Protein AF-A0A1A0HJM7-F1 (afdb_monomer)

Solvent-accessible surface area (backbone atoms only — not comparable to full-atom values): 17402 Å² total; per-residue (Å²): 118,56,33,70,44,81,27,50,24,41,34,25,31,62,88,75,71,42,77,70,45,76,52,70,27,44,36,37,37,29,58,49,90,96,49,83,31,39,38,39,40,37,39,47,96,93,46,41,26,41,35,79,36,43,63,70,54,54,65,63,27,52,67,42,84,86,56,53,71,67,60,50,51,54,49,48,54,61,74,68,46,41,60,86,81,57,92,71,72,67,55,92,95,46,75,55,59,40,63,36,36,38,36,41,28,81,67,52,58,39,92,88,79,54,44,74,56,70,94,72,78,64,96,64,79,53,46,37,36,41,32,39,25,38,72,51,100,74,59,51,64,46,26,50,46,72,29,44,67,53,63,72,87,76,49,52,76,83,56,45,61,78,68,33,63,68,55,50,52,53,52,44,51,51,52,50,51,51,52,51,52,51,51,53,53,52,50,52,53,49,54,52,52,52,54,51,47,55,53,48,51,52,51,48,54,52,50,54,53,50,51,54,51,52,50,50,54,51,51,51,51,52,49,51,53,50,50,51,50,51,51,52,49,41,68,72,70,71,61,76,82,77,74,55,61,64,56,53,51,55,48,53,55,50,48,66,71,62,64,67,74,79,55,72,70,72,76,68,62,65,100,71,86,86,79,88,84,81,90,76,84,85,78,85,78,88,84,82,87,84,84,87,84,135

Mean predicted aligned error: 15.92 Å

pLDDT: mean 77.65, std 17.05, range [34.66, 96.44]

Structure (mmCIF, N/CA/C/O backbone):
data_AF-A0A1A0HJM7-F1
#
_entry.id   AF-A0A1A0HJM7-F1
#
loop_
_atom_site.group_PDB
_atom_site.id
_atom_site.type_symbol
_atom_site.label_atom_id
_atom_site.label_alt_id
_atom_site.label_comp_id
_atom_site.label_asym_id
_atom_site.label_entity_id
_atom_site.label_seq_id
_atom_site.pdbx_PDB_ins_code
_atom_site.Cartn_x
_atom_site.Cartn_y
_atom_site.Cartn_z
_atom_site.occupancy
_atom_site.B_iso_or_equiv
_atom_site.auth_seq_id
_atom_site.auth_comp_id
_atom_site.auth_asym_id
_atom_site.auth_atom_id
_atom_site.pdbx_PDB_model_num
ATOM 1 N N . SER A 1 1 ? 17.855 5.025 3.171 1.00 63.12 1 SER A N 1
ATOM 2 C CA . SER A 1 1 ? 16.961 3.848 3.104 1.00 63.12 1 SER A CA 1
ATOM 3 C C . SER A 1 1 ? 15.923 4.084 2.018 1.00 63.12 1 SER A C 1
ATOM 5 O O . SER A 1 1 ? 15.604 5.236 1.735 1.00 63.12 1 SER A O 1
ATOM 7 N N . GLY A 1 2 ? 15.453 3.026 1.360 1.00 75.75 2 GLY A N 1
ATOM 8 C CA . GLY A 1 2 ? 14.452 3.106 0.294 1.00 75.75 2 GLY A CA 1
ATOM 9 C C . GLY A 1 2 ? 13.362 2.058 0.484 1.00 75.75 2 GLY A C 1
ATOM 10 O O . GLY A 1 2 ? 13.542 1.140 1.273 1.00 75.75 2 GLY A O 1
ATOM 11 N N . LYS A 1 3 ? 12.249 2.205 -0.228 1.00 86.25 3 LYS A N 1
ATOM 12 C CA . LYS A 1 3 ? 11.098 1.296 -0.259 1.00 86.25 3 LYS A CA 1
ATOM 13 C C . LYS A 1 3 ? 11.134 0.500 -1.560 1.00 86.25 3 LYS A C 1
ATOM 15 O O . LYS A 1 3 ? 11.324 1.103 -2.614 1.00 86.25 3 LYS A O 1
ATOM 20 N N . VAL A 1 4 ? 10.932 -0.814 -1.502 1.00 88.44 4 VAL A N 1
ATOM 21 C CA . VAL A 1 4 ? 10.829 -1.660 -2.702 1.00 88.44 4 VAL A CA 1
ATOM 22 C C . VAL A 1 4 ? 9.386 -2.129 -2.847 1.00 88.44 4 VAL A C 1
ATOM 24 O O . VAL A 1 4 ? 8.793 -2.628 -1.893 1.00 88.44 4 VAL A O 1
ATOM 27 N N . VAL A 1 5 ? 8.799 -1.937 -4.026 1.00 88.88 5 VAL A N 1
ATOM 28 C CA . VAL A 1 5 ? 7.426 -2.347 -4.340 1.00 88.88 5 VAL A CA 1
ATOM 29 C C . VAL A 1 5 ? 7.363 -3.084 -5.666 1.00 88.88 5 VAL A C 1
ATOM 31 O O . VAL A 1 5 ? 8.015 -2.701 -6.632 1.00 88.88 5 VAL A O 1
ATOM 34 N N . SER A 1 6 ? 6.524 -4.111 -5.731 1.00 90.88 6 SER A N 1
ATOM 35 C CA . SER A 1 6 ? 6.200 -4.783 -6.987 1.00 90.88 6 SER A CA 1
ATOM 36 C C . SER A 1 6 ? 5.042 -4.062 -7.674 1.00 90.88 6 SER A C 1
ATOM 38 O O . SER A 1 6 ? 4.025 -3.775 -7.041 1.00 90.88 6 SER A O 1
ATOM 40 N N . ILE A 1 7 ? 5.191 -3.765 -8.962 1.00 92.81 7 ILE A N 1
ATOM 41 C CA . ILE A 1 7 ? 4.213 -3.015 -9.756 1.00 92.81 7 ILE A CA 1
ATOM 42 C C . ILE A 1 7 ? 3.804 -3.817 -10.991 1.00 92.81 7 ILE A C 1
ATOM 44 O O . ILE A 1 7 ? 4.601 -4.578 -11.539 1.00 92.81 7 ILE A O 1
ATOM 48 N N . SER A 1 8 ? 2.565 -3.640 -11.453 1.00 92.75 8 SER A N 1
ATOM 49 C CA . SER A 1 8 ? 2.114 -4.241 -12.714 1.00 92.75 8 SER A CA 1
ATOM 50 C C . SER A 1 8 ? 2.819 -3.575 -13.894 1.00 92.75 8 SER A C 1
ATOM 52 O O . SER A 1 8 ? 2.789 -2.346 -13.971 1.00 92.75 8 SER A O 1
ATOM 54 N N . LEU A 1 9 ? 3.373 -4.354 -14.818 1.00 92.81 9 LEU A N 1
ATOM 55 C CA . LEU A 1 9 ? 4.043 -3.874 -16.024 1.00 92.81 9 LEU A CA 1
ATOM 56 C C . LEU A 1 9 ? 3.295 -4.361 -17.266 1.00 92.81 9 LEU A C 1
ATOM 58 O O . LEU A 1 9 ? 3.225 -5.562 -17.509 1.00 92.81 9 LEU A O 1
ATOM 62 N N . ASP A 1 10 ? 2.761 -3.445 -18.067 1.00 91.50 10 ASP A N 1
ATOM 63 C CA . ASP A 1 10 ? 2.222 -3.782 -19.386 1.00 91.50 10 ASP A CA 1
ATOM 64 C C . ASP A 1 10 ? 3.326 -3.644 -20.441 1.00 91.50 10 ASP A C 1
ATOM 66 O O . ASP A 1 10 ? 3.865 -2.556 -20.645 1.00 91.50 10 ASP A O 1
ATOM 70 N N . VAL A 1 11 ? 3.653 -4.743 -21.121 1.00 88.19 11 VAL A N 1
ATOM 71 C CA . VAL A 1 11 ? 4.645 -4.759 -22.204 1.00 88.19 11 VAL A CA 1
ATOM 72 C C . VAL A 1 11 ? 3.928 -4.533 -23.528 1.00 88.19 11 VAL A C 1
ATOM 74 O O . VAL A 1 11 ? 2.972 -5.239 -23.861 1.00 88.19 11 VAL A O 1
ATOM 77 N N . VAL A 1 12 ? 4.365 -3.526 -24.275 1.00 89.31 12 VAL A N 1
ATOM 78 C CA . VAL A 1 12 ? 3.768 -3.072 -25.530 1.00 89.31 12 VAL A CA 1
ATOM 79 C C . VAL A 1 12 ? 4.813 -3.153 -26.635 1.00 89.31 12 VAL A C 1
ATOM 81 O O . VAL A 1 12 ? 5.911 -2.614 -26.505 1.00 89.31 12 VAL A O 1
ATOM 84 N N . SER A 1 13 ? 4.451 -3.795 -27.743 1.00 84.31 13 SER A N 1
ATOM 85 C CA . SER A 1 13 ? 5.299 -3.861 -28.933 1.00 84.31 13 SER A CA 1
ATOM 86 C C . SER A 1 13 ? 5.338 -2.489 -29.604 1.00 84.31 13 SER A C 1
ATOM 88 O O . SER A 1 13 ? 4.291 -1.917 -29.922 1.00 84.31 13 SER A O 1
ATOM 90 N N . ARG A 1 14 ? 6.540 -1.960 -29.844 1.00 84.25 14 ARG A N 1
ATOM 91 C CA . ARG A 1 14 ? 6.746 -0.668 -30.513 1.00 84.25 14 ARG A CA 1
ATOM 92 C C . ARG A 1 14 ? 6.269 -0.699 -31.969 1.00 84.25 14 ARG A C 1
ATOM 94 O O . ARG A 1 14 ? 5.781 0.314 -32.460 1.00 84.25 14 ARG A O 1
ATOM 101 N N . GLU A 1 15 ? 6.351 -1.849 -32.639 1.00 80.19 15 GLU A N 1
ATOM 102 C CA . GLU A 1 15 ? 5.916 -2.003 -34.035 1.00 80.19 15 GLU A CA 1
ATOM 103 C C . GLU A 1 15 ? 4.394 -1.984 -34.189 1.00 80.19 15 GLU A C 1
ATOM 105 O O . GLU A 1 15 ? 3.847 -1.334 -35.080 1.00 80.19 15 GLU A O 1
ATOM 110 N N . THR A 1 16 ? 3.691 -2.712 -33.320 1.00 79.56 16 THR A N 1
ATOM 111 C CA . THR A 1 16 ? 2.239 -2.907 -33.450 1.00 79.56 16 THR A CA 1
ATOM 112 C C . THR A 1 16 ? 1.426 -1.968 -32.565 1.00 79.56 16 THR A C 1
ATOM 114 O O . THR A 1 16 ? 0.217 -1.828 -32.765 1.00 79.56 16 THR A O 1
ATOM 117 N N . GLY A 1 17 ? 2.057 -1.361 -31.555 1.00 79.06 17 GLY A N 1
ATOM 118 C CA . GLY A 1 17 ? 1.392 -0.604 -30.494 1.00 79.06 17 GLY A CA 1
ATOM 119 C C . GLY A 1 17 ? 0.446 -1.455 -29.642 1.00 79.06 17 GLY A C 1
ATOM 120 O O . GLY A 1 17 ? -0.348 -0.911 -28.873 1.00 79.06 17 GLY A O 1
ATOM 121 N N . ARG A 1 18 ? 0.471 -2.786 -29.796 1.00 83.81 18 ARG A N 1
ATOM 122 C CA . ARG A 1 18 ? -0.404 -3.706 -29.067 1.00 83.81 18 ARG A CA 1
ATOM 123 C C . ARG A 1 18 ? 0.278 -4.185 -27.798 1.00 83.81 18 ARG A C 1
ATOM 125 O O . ARG A 1 18 ? 1.488 -4.407 -27.766 1.00 83.81 18 ARG A O 1
ATOM 132 N N . ARG A 1 19 ? -0.534 -4.371 -26.758 1.00 84.06 19 ARG A N 1
ATOM 133 C CA . ARG A 1 19 ? -0.107 -5.033 -25.528 1.00 84.06 19 ARG A CA 1
ATOM 134 C C . ARG A 1 19 ? 0.207 -6.492 -25.841 1.00 84.06 19 ARG A C 1
ATOM 136 O O . ARG A 1 19 ? -0.646 -7.203 -26.366 1.00 84.06 19 ARG A O 1
ATOM 143 N N . VAL A 1 20 ? 1.428 -6.878 -25.511 1.00 84.75 20 VAL A N 1
ATOM 144 C CA . VAL A 1 20 ? 1.991 -8.210 -25.710 1.00 84.75 20 VAL A CA 1
ATOM 145 C C . VAL A 1 20 ? 1.704 -9.062 -24.481 1.00 84.75 20 VAL A C 1
ATOM 147 O O . VAL A 1 20 ? 1.038 -10.086 -24.579 1.00 84.75 20 VAL A O 1
ATOM 150 N N . LYS A 1 21 ? 2.125 -8.590 -23.301 1.00 85.94 21 LYS A N 1
ATOM 151 C CA . LYS A 1 21 ? 1.928 -9.285 -22.025 1.00 85.94 21 LYS A CA 1
ATOM 152 C C . LYS A 1 21 ? 1.724 -8.321 -20.865 1.00 85.94 21 LYS A C 1
ATOM 154 O O . LYS A 1 21 ? 1.886 -7.108 -21.000 1.00 85.94 21 LYS A O 1
ATOM 159 N N . THR A 1 22 ? 1.391 -8.893 -19.714 1.00 87.69 22 THR A N 1
ATOM 160 C CA . THR A 1 22 ? 1.483 -8.211 -18.422 1.00 87.69 22 THR A CA 1
ATOM 161 C C . THR A 1 22 ? 2.395 -9.001 -17.517 1.00 87.69 22 THR A C 1
ATOM 163 O O . THR A 1 22 ? 2.156 -10.181 -17.278 1.00 87.69 22 THR A O 1
ATOM 166 N N . ALA A 1 23 ? 3.417 -8.326 -17.020 1.00 88.44 23 ALA A N 1
ATOM 167 C CA . ALA A 1 23 ? 4.414 -8.856 -16.114 1.00 88.44 23 ALA A CA 1
ATOM 168 C C . ALA A 1 23 ? 4.407 -8.057 -14.803 1.00 88.44 23 ALA A C 1
ATOM 170 O O . ALA A 1 23 ? 3.567 -7.176 -14.577 1.00 88.44 23 ALA A O 1
ATOM 171 N N . LEU A 1 24 ? 5.353 -8.375 -13.928 1.00 90.69 24 LEU A N 1
ATOM 172 C CA . LEU A 1 24 ? 5.635 -7.608 -12.723 1.00 90.69 24 LEU A CA 1
ATOM 173 C C . LEU A 1 24 ? 7.018 -6.973 -12.852 1.00 90.69 24 LEU A C 1
ATOM 175 O O . LEU A 1 24 ? 7.955 -7.622 -13.307 1.00 90.69 24 LEU A O 1
ATOM 179 N N . ALA A 1 25 ? 7.142 -5.726 -12.413 1.00 92.19 25 ALA A N 1
ATOM 180 C CA . ALA A 1 25 ? 8.423 -5.048 -12.252 1.00 92.19 25 ALA A CA 1
ATOM 181 C C . ALA A 1 25 ? 8.671 -4.755 -10.771 1.00 92.19 25 ALA A C 1
ATOM 183 O O . ALA A 1 25 ? 7.726 -4.510 -10.015 1.00 92.19 25 ALA A O 1
ATOM 184 N N . GLN 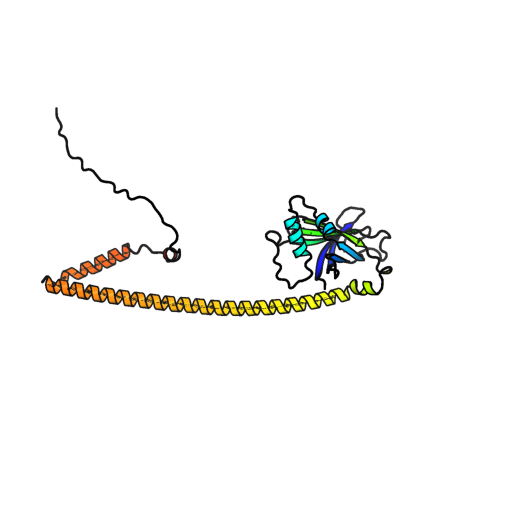A 1 26 ? 9.935 -4.756 -10.354 1.00 92.88 26 GLN A N 1
ATOM 185 C CA . GLN A 1 26 ? 10.324 -4.278 -9.027 1.00 92.88 26 GLN A CA 1
ATOM 186 C C . GLN A 1 26 ? 10.718 -2.811 -9.128 1.00 92.88 26 GLN A C 1
ATOM 188 O O . GLN A 1 26 ? 11.552 -2.457 -9.951 1.00 92.88 26 GLN A O 1
ATOM 193 N N . LEU A 1 27 ? 10.128 -1.959 -8.295 1.00 92.12 27 LEU A N 1
ATOM 194 C CA . LEU A 1 27 ? 10.420 -0.534 -8.214 1.00 92.12 27 LEU A CA 1
ATOM 195 C C . LEU A 1 27 ? 11.000 -0.217 -6.836 1.00 92.12 27 LEU A C 1
ATOM 197 O O . LEU A 1 27 ? 10.326 -0.353 -5.816 1.00 92.12 27 LEU A O 1
ATOM 201 N N . LYS A 1 28 ? 12.238 0.263 -6.812 1.00 90.94 28 LYS A N 1
ATOM 202 C CA . LYS A 1 28 ? 12.904 0.816 -5.639 1.00 90.94 28 LYS A CA 1
ATOM 203 C C . LYS A 1 28 ? 12.789 2.337 -5.644 1.00 90.94 28 LYS A C 1
ATOM 205 O O . LYS A 1 28 ? 13.163 3.010 -6.601 1.00 90.94 28 LYS A O 1
ATOM 210 N N . ILE A 1 29 ? 12.286 2.876 -4.541 1.00 90.69 29 ILE A N 1
ATOM 211 C CA . ILE A 1 29 ? 12.102 4.303 -4.292 1.00 90.69 29 ILE A CA 1
ATOM 212 C C . ILE A 1 29 ? 13.045 4.699 -3.165 1.00 90.69 29 ILE A C 1
ATOM 214 O O . ILE A 1 29 ? 12.913 4.217 -2.042 1.00 90.69 29 ILE A O 1
ATOM 218 N N . SER A 1 30 ? 13.987 5.593 -3.433 1.00 89.12 30 SER A N 1
ATOM 219 C CA . SER A 1 30 ? 14.921 6.090 -2.426 1.00 89.12 30 SER A CA 1
ATOM 220 C C . SER A 1 30 ? 15.047 7.610 -2.491 1.00 89.12 30 SER A C 1
ATOM 222 O O . SER A 1 30 ? 14.764 8.237 -3.512 1.00 89.12 30 SER A O 1
ATOM 224 N N . ARG A 1 31 ? 15.425 8.229 -1.372 1.00 86.19 31 ARG A N 1
ATOM 225 C CA . ARG A 1 31 ? 15.769 9.655 -1.318 1.00 86.19 31 ARG A CA 1
ATOM 226 C C . ARG A 1 31 ? 17.283 9.782 -1.233 1.00 86.19 31 ARG A C 1
ATOM 228 O O . ARG A 1 31 ? 17.893 9.102 -0.411 1.00 86.19 31 ARG A O 1
ATOM 235 N N . LEU A 1 32 ? 17.875 10.631 -2.076 1.00 81.44 32 LEU A N 1
ATOM 236 C CA . LEU A 1 32 ? 19.303 10.933 -1.976 1.00 81.44 32 LEU A CA 1
ATOM 237 C C . LEU A 1 32 ? 19.555 11.852 -0.775 1.00 81.44 32 LEU A C 1
ATOM 239 O O . LEU A 1 32 ? 18.937 12.910 -0.654 1.00 81.44 32 LEU A O 1
ATOM 243 N N . ASP A 1 33 ? 20.487 11.463 0.091 1.00 63.81 33 ASP A N 1
ATOM 244 C CA . ASP A 1 33 ? 20.827 12.227 1.290 1.00 63.81 33 ASP A CA 1
ATOM 245 C C . ASP A 1 33 ? 21.317 13.644 0.934 1.00 63.81 33 ASP A C 1
ATOM 247 O O . ASP A 1 33 ? 22.211 13.835 0.109 1.00 63.81 33 ASP A O 1
ATOM 251 N N . GLY A 1 34 ? 20.714 14.659 1.562 1.00 62.62 34 GLY A N 1
ATOM 252 C CA . GLY A 1 34 ? 21.098 16.071 1.418 1.00 62.62 34 GLY A CA 1
ATOM 253 C C . GLY A 1 34 ? 20.336 16.873 0.354 1.00 62.62 34 GLY A C 1
ATOM 254 O O . GLY A 1 34 ? 20.405 18.102 0.372 1.00 62.62 34 GLY A O 1
ATOM 255 N N . ALA A 1 35 ? 19.550 16.231 -0.515 1.00 61.28 35 ALA A N 1
ATOM 256 C CA . ALA A 1 35 ? 18.680 16.912 -1.473 1.00 61.28 35 ALA A CA 1
ATOM 257 C C . ALA A 1 35 ? 17.262 16.332 -1.427 1.00 61.28 35 ALA A C 1
ATOM 259 O O . ALA A 1 35 ? 17.073 15.136 -1.252 1.00 61.28 35 ALA A O 1
ATOM 260 N N . ALA A 1 36 ? 16.236 17.158 -1.653 1.00 74.94 36 ALA A N 1
ATOM 261 C CA . ALA A 1 36 ? 14.857 16.688 -1.838 1.00 74.94 36 ALA A CA 1
ATOM 262 C C . ALA A 1 36 ? 14.664 15.978 -3.201 1.00 74.94 36 ALA A C 1
ATOM 264 O O . ALA A 1 36 ? 13.677 16.215 -3.895 1.00 74.94 36 ALA A O 1
ATOM 265 N N . MET A 1 37 ? 15.646 15.181 -3.631 1.00 85.56 37 MET A N 1
ATOM 266 C CA . MET A 1 37 ? 15.639 14.435 -4.883 1.00 85.56 37 MET A CA 1
ATOM 267 C C . MET A 1 37 ? 15.231 12.989 -4.625 1.00 85.56 37 MET A C 1
ATOM 269 O O . MET A 1 37 ? 15.777 12.311 -3.752 1.00 85.56 37 MET A O 1
ATOM 273 N N . LEU A 1 38 ? 14.255 12.539 -5.405 1.00 88.00 38 LEU A N 1
ATOM 274 C CA . LEU A 1 38 ? 13.795 11.161 -5.438 1.00 88.00 38 LEU A CA 1
ATOM 275 C C . LEU A 1 38 ? 14.584 10.404 -6.499 1.00 88.00 38 LEU A C 1
ATOM 277 O O . LEU A 1 38 ? 14.749 10.882 -7.622 1.00 88.00 38 LEU A O 1
ATOM 281 N N . HIS A 1 39 ? 15.036 9.217 -6.134 1.00 89.94 39 HIS A N 1
ATOM 282 C CA . HIS A 1 39 ? 15.713 8.281 -7.009 1.00 89.94 39 HIS A CA 1
ATOM 283 C C . HIS A 1 39 ? 14.859 7.028 -7.142 1.00 89.94 39 HIS A C 1
ATOM 285 O O . HIS A 1 39 ? 14.544 6.367 -6.149 1.00 89.94 39 HIS A O 1
ATOM 291 N N . LEU A 1 40 ? 14.438 6.764 -8.373 1.00 91.62 40 LEU A N 1
ATOM 292 C CA . LEU A 1 40 ? 13.606 5.635 -8.751 1.00 91.62 40 LEU A CA 1
ATOM 293 C C . LEU A 1 40 ? 14.449 4.674 -9.576 1.00 91.62 40 LEU A C 1
ATOM 295 O O . LEU A 1 40 ? 15.042 5.089 -10.570 1.00 91.62 40 LEU A O 1
ATOM 299 N N . LEU A 1 41 ? 14.461 3.409 -9.178 1.00 91.81 41 LEU A N 1
ATOM 300 C CA . LEU A 1 41 ? 15.067 2.322 -9.935 1.00 91.81 41 LEU A CA 1
ATOM 301 C C . LEU A 1 41 ? 13.999 1.265 -10.190 1.00 91.81 41 LEU A C 1
ATOM 303 O O . LEU A 1 41 ? 13.385 0.785 -9.242 1.00 91.81 41 LEU A O 1
ATOM 307 N N . ALA A 1 42 ? 13.765 0.911 -11.445 1.00 92.75 42 ALA A N 1
ATOM 308 C CA . ALA A 1 42 ? 12.875 -0.172 -11.830 1.00 92.75 42 ALA A CA 1
ATOM 309 C C . ALA A 1 42 ? 13.680 -1.315 -12.453 1.00 92.75 42 ALA A C 1
ATOM 311 O O . ALA A 1 42 ? 14.640 -1.071 -13.175 1.00 92.75 42 ALA A O 1
ATOM 312 N N . ALA A 1 43 ? 13.274 -2.546 -12.174 1.00 91.62 43 ALA A N 1
ATOM 313 C CA . ALA A 1 43 ? 13.868 -3.759 -12.712 1.00 91.62 43 ALA A CA 1
ATOM 314 C C . ALA A 1 43 ? 12.776 -4.650 -13.311 1.00 91.62 43 ALA A C 1
ATOM 316 O O . ALA A 1 43 ? 11.755 -4.902 -12.655 1.00 91.62 43 ALA A O 1
ATOM 317 N N . CYS A 1 44 ? 12.999 -5.137 -14.528 1.00 89.12 44 CYS A N 1
ATOM 318 C CA . CYS A 1 44 ? 12.177 -6.150 -15.192 1.00 89.12 44 CYS A CA 1
ATOM 319 C C . CYS A 1 44 ? 13.053 -7.101 -16.027 1.00 89.12 44 CYS A C 1
ATOM 321 O O . CYS A 1 44 ? 14.279 -7.022 -15.965 1.00 89.12 44 CYS A O 1
ATOM 323 N N . GLU A 1 45 ? 12.434 -8.030 -16.761 1.00 82.69 45 GLU A N 1
ATOM 324 C CA . GLU A 1 45 ? 13.145 -9.033 -17.573 1.00 82.69 45 GLU A CA 1
ATOM 325 C C . GLU A 1 45 ? 14.053 -8.384 -18.628 1.00 82.69 45 GLU A C 1
ATOM 327 O O . GLU A 1 45 ? 15.148 -8.868 -18.887 1.00 82.69 45 GLU A O 1
ATOM 332 N N . GLU A 1 46 ? 13.615 -7.259 -19.187 1.00 82.12 46 GLU A N 1
ATOM 333 C CA . GLU A 1 46 ? 14.297 -6.525 -20.251 1.00 82.12 46 GLU A CA 1
ATOM 334 C C . GLU A 1 46 ? 15.412 -5.591 -19.752 1.00 82.12 46 GLU A C 1
ATOM 336 O O . GLU A 1 46 ? 16.123 -5.015 -20.570 1.00 82.12 46 GLU A O 1
ATOM 341 N N . GLY A 1 47 ? 15.572 -5.412 -18.434 1.00 85.62 47 GLY A N 1
ATOM 342 C CA . GLY A 1 47 ? 16.686 -4.649 -17.870 1.00 85.62 47 GLY A CA 1
ATOM 343 C C . GLY A 1 47 ? 16.338 -3.749 -16.685 1.00 85.62 47 GLY A C 1
ATOM 344 O O . GLY A 1 47 ? 15.315 -3.900 -16.007 1.00 85.62 47 GLY A O 1
ATOM 345 N N . MET A 1 48 ? 17.243 -2.802 -16.429 1.00 89.44 48 MET A N 1
ATOM 346 C CA . MET A 1 48 ? 17.181 -1.848 -15.320 1.00 89.44 48 MET A CA 1
ATOM 347 C C . MET A 1 48 ? 16.912 -0.438 -15.844 1.00 89.44 48 MET A C 1
ATOM 349 O O . MET A 1 48 ? 17.477 -0.016 -16.852 1.00 89.44 48 MET A O 1
ATOM 353 N N . PHE A 1 49 ? 16.076 0.316 -15.135 1.00 92.19 49 PHE A N 1
ATOM 354 C CA . PHE A 1 49 ? 15.673 1.662 -15.528 1.00 92.19 49 PHE A CA 1
ATOM 355 C C . PHE A 1 49 ? 15.773 2.632 -14.357 1.00 92.19 49 PHE A C 1
ATOM 357 O O . PHE A 1 49 ? 15.372 2.311 -13.240 1.00 92.19 49 PHE A O 1
ATOM 364 N N . GLU A 1 50 ? 16.254 3.845 -14.608 1.00 92.62 50 GLU A N 1
ATOM 365 C CA . GLU A 1 50 ? 16.483 4.863 -13.587 1.00 92.62 50 GLU A CA 1
ATOM 366 C C . GLU A 1 50 ? 15.763 6.179 -13.902 1.00 92.62 50 GLU A C 1
ATOM 368 O O . GLU A 1 50 ? 15.730 6.654 -15.038 1.00 92.62 50 GLU A O 1
ATOM 373 N N . ALA A 1 51 ? 15.233 6.827 -12.864 1.00 91.50 51 ALA A N 1
ATOM 374 C CA . ALA A 1 51 ? 14.863 8.235 -12.920 1.00 91.50 51 ALA A CA 1
ATOM 375 C C . ALA A 1 51 ? 15.280 8.987 -11.653 1.00 91.50 51 ALA A C 1
ATOM 377 O O . ALA A 1 51 ? 15.018 8.565 -10.526 1.00 91.50 51 ALA A O 1
ATOM 378 N N . GLN A 1 52 ? 15.852 10.176 -11.852 1.00 90.38 52 GLN A N 1
ATOM 379 C CA . GLN A 1 52 ? 16.113 11.143 -10.787 1.00 90.38 52 GLN A CA 1
ATOM 380 C C . GLN A 1 52 ? 15.157 12.333 -10.908 1.00 90.38 52 GLN A C 1
ATOM 382 O O . GLN A 1 52 ? 15.209 13.136 -11.857 1.00 90.38 52 GLN A O 1
ATOM 387 N N . LEU A 1 53 ? 14.265 12.443 -9.927 1.00 88.69 53 LEU A N 1
ATOM 388 C CA . LEU A 1 53 ? 13.194 13.425 -9.884 1.00 88.69 53 LEU A CA 1
ATOM 389 C C . LEU A 1 53 ? 13.485 14.482 -8.821 1.00 88.69 53 LEU A C 1
ATOM 391 O O . LEU A 1 53 ? 13.444 14.234 -7.617 1.00 88.69 53 LEU A O 1
ATOM 395 N N . SER A 1 54 ? 13.730 15.704 -9.285 1.00 88.50 54 SER A N 1
ATOM 396 C CA . SER A 1 5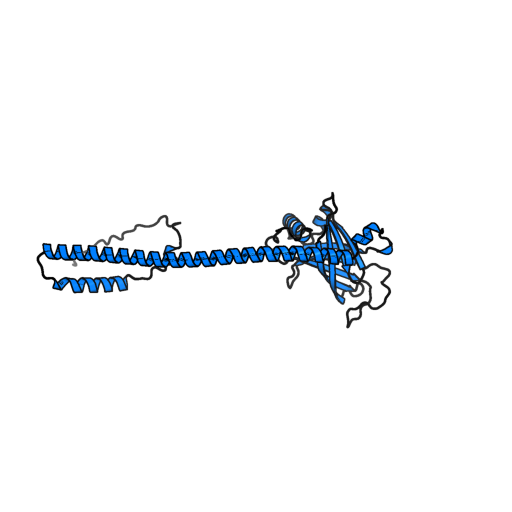4 ? 13.670 16.890 -8.437 1.00 88.50 54 SER A CA 1
ATOM 397 C C . SER A 1 54 ? 12.210 17.222 -8.090 1.00 88.50 54 SER A C 1
ATOM 399 O O . SER A 1 54 ? 11.300 16.845 -8.839 1.00 88.50 54 SER A O 1
ATOM 401 N N . PRO A 1 55 ? 11.954 18.034 -7.048 1.00 85.44 55 PRO A N 1
ATOM 402 C CA . PRO A 1 55 ? 10.597 18.476 -6.716 1.00 85.44 55 PRO A CA 1
ATOM 403 C C . PRO A 1 55 ? 9.903 19.174 -7.895 1.00 85.44 55 PRO A C 1
ATOM 405 O O . PRO A 1 55 ? 8.702 19.041 -8.102 1.00 85.44 55 PRO A O 1
ATOM 408 N N . THR A 1 56 ? 10.667 19.891 -8.724 1.00 86.31 56 THR A N 1
ATOM 409 C CA . THR A 1 56 ? 10.154 20.554 -9.929 1.00 86.31 56 THR A CA 1
ATOM 410 C C . THR A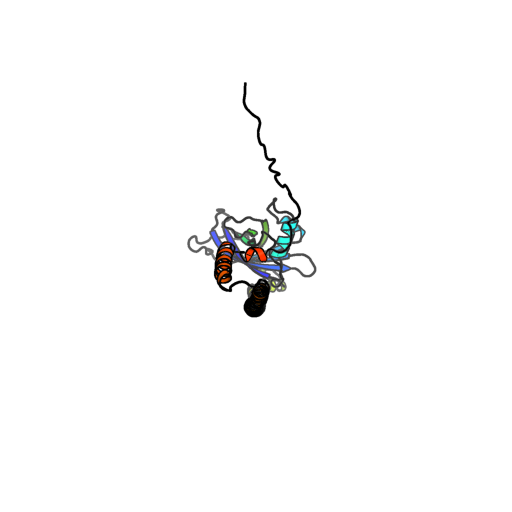 1 56 ? 9.764 19.572 -11.031 1.00 86.31 56 THR A C 1
ATOM 412 O O . THR A 1 56 ? 8.738 19.781 -11.677 1.00 86.31 56 THR A O 1
ATOM 415 N N . LYS A 1 57 ? 10.541 18.501 -11.248 1.00 86.38 57 LYS A N 1
ATOM 416 C CA . LYS A 1 57 ? 10.187 17.435 -12.197 1.00 86.38 57 LYS A CA 1
ATOM 417 C C . LYS A 1 57 ? 8.953 16.673 -11.720 1.00 86.38 57 LYS A C 1
ATOM 419 O O . LYS A 1 57 ? 8.054 16.440 -12.518 1.00 86.38 57 LYS A O 1
ATOM 424 N N . LEU A 1 58 ? 8.865 16.386 -10.422 1.00 85.44 58 LEU A N 1
ATOM 425 C CA . LEU A 1 58 ? 7.717 15.704 -9.829 1.00 85.44 58 LEU A CA 1
ATOM 426 C C . LEU A 1 58 ? 6.421 16.509 -9.997 1.00 85.44 58 LEU A C 1
ATOM 428 O O . LEU A 1 58 ? 5.405 15.957 -10.400 1.00 85.44 58 LEU A O 1
ATOM 432 N N . LYS A 1 59 ? 6.455 17.835 -9.796 1.00 86.00 59 LYS A N 1
ATOM 433 C CA . LYS A 1 59 ? 5.294 18.708 -10.067 1.00 86.00 59 LYS A CA 1
ATOM 434 C C . LYS A 1 59 ? 4.877 18.712 -11.543 1.00 86.00 59 LYS A C 1
ATOM 436 O O . LYS A 1 59 ? 3.695 18.842 -11.839 1.00 86.00 59 LYS A O 1
ATOM 441 N N . ARG A 1 60 ? 5.833 18.571 -12.470 1.00 87.19 60 ARG A N 1
ATOM 442 C CA . ARG A 1 60 ? 5.574 18.516 -13.922 1.00 87.19 60 ARG A CA 1
ATOM 443 C C . ARG A 1 60 ? 5.087 17.152 -14.409 1.00 87.19 60 ARG A C 1
ATOM 445 O O . ARG A 1 60 ? 4.484 17.103 -15.471 1.00 87.19 60 ARG A O 1
ATOM 452 N N . ALA A 1 61 ? 5.328 16.084 -13.651 1.00 87.06 61 ALA A N 1
ATOM 453 C CA . ALA A 1 61 ? 4.888 14.726 -13.979 1.00 87.06 61 ALA A CA 1
ATOM 454 C C . ALA A 1 61 ? 3.364 14.534 -13.866 1.00 87.06 61 ALA A C 1
ATOM 456 O O . ALA A 1 61 ? 2.840 13.492 -14.243 1.00 87.06 61 ALA A O 1
ATOM 457 N N . LYS A 1 62 ? 2.644 15.529 -13.344 1.00 90.69 62 LYS A N 1
ATOM 458 C CA . LYS A 1 62 ? 1.187 15.541 -13.264 1.00 90.69 62 LYS A CA 1
ATOM 459 C C . LYS A 1 62 ? 0.556 15.604 -14.658 1.00 90.69 62 LYS A C 1
ATOM 461 O O . LYS A 1 62 ? 0.753 16.570 -15.394 1.00 90.69 62 LYS A O 1
ATOM 466 N N . THR A 1 63 ? -0.279 14.621 -14.972 1.00 82.81 63 THR A N 1
ATOM 467 C CA . THR A 1 63 ? -0.937 14.491 -16.282 1.00 82.81 63 THR A CA 1
ATOM 468 C C . THR A 1 63 ? -2.341 15.099 -16.272 1.00 82.81 63 THR A C 1
ATOM 470 O O . THR A 1 63 ? -2.769 15.729 -17.242 1.00 82.81 63 THR A O 1
ATOM 473 N N . LYS A 1 64 ? -3.075 14.953 -15.159 1.00 77.19 64 LYS A N 1
ATOM 474 C CA . LYS A 1 64 ? -4.478 15.376 -15.065 1.00 77.19 64 LYS A CA 1
ATOM 475 C C . LYS A 1 64 ? -4.604 16.851 -14.682 1.00 77.19 64 LYS A C 1
ATOM 477 O O . LYS A 1 64 ? -4.129 17.272 -13.629 1.00 77.19 64 LYS A O 1
ATOM 482 N N . LYS A 1 65 ? -5.302 17.630 -15.516 1.00 71.88 65 LYS A N 1
ATOM 483 C CA . LYS A 1 65 ? -5.551 19.066 -15.279 1.00 71.88 65 LYS A CA 1
ATOM 484 C C . LYS A 1 65 ? -6.516 19.339 -14.123 1.00 71.88 65 LYS A C 1
ATOM 486 O O . LYS A 1 65 ? -6.393 20.383 -13.496 1.00 71.88 65 LYS A O 1
ATOM 491 N N . ASP A 1 66 ? -7.430 18.408 -13.851 1.00 74.75 66 ASP A N 1
ATOM 492 C CA . ASP A 1 66 ? -8.487 18.582 -12.842 1.00 74.75 66 ASP A CA 1
ATOM 493 C C . ASP A 1 66 ? -8.015 18.318 -11.410 1.00 74.75 66 ASP A C 1
ATOM 495 O O . ASP A 1 66 ? -8.652 18.765 -10.465 1.00 74.75 66 ASP A O 1
ATOM 499 N N . LEU A 1 67 ? -6.910 17.588 -11.241 1.00 84.19 67 LEU A N 1
ATOM 500 C CA . LEU A 1 67 ? -6.271 17.448 -9.936 1.00 84.19 67 LEU A CA 1
ATOM 501 C C . LEU A 1 67 ? -5.674 18.813 -9.569 1.00 84.19 67 LEU A C 1
ATOM 503 O O . LEU A 1 67 ? -5.095 19.466 -10.437 1.00 84.19 67 LEU A O 1
ATOM 507 N N . SER A 1 68 ? -5.770 19.276 -8.328 1.00 86.31 68 SER A N 1
ATOM 508 C CA . SER A 1 68 ? -5.071 20.496 -7.900 1.00 86.31 68 SER A CA 1
ATOM 509 C C . SER A 1 68 ? -3.562 20.241 -7.751 1.00 86.31 68 SER A C 1
ATOM 511 O O . SER A 1 68 ? -3.081 19.110 -7.847 1.00 86.31 68 SER A O 1
ATOM 513 N N . ASN A 1 69 ? -2.742 21.290 -7.647 1.00 86.00 69 ASN A N 1
ATOM 514 C CA . ASN A 1 69 ? -1.306 21.091 -7.392 1.00 86.00 69 ASN A CA 1
ATOM 515 C C . ASN A 1 69 ? -1.052 20.645 -5.947 1.00 86.00 69 ASN A C 1
ATOM 517 O O . ASN A 1 69 ? -0.134 19.870 -5.714 1.00 86.00 69 ASN A O 1
ATOM 521 N N . GLU A 1 70 ? -1.889 21.089 -5.012 1.00 86.56 70 GLU A N 1
ATOM 522 C CA . GLU A 1 70 ? -1.805 20.730 -3.596 1.00 86.56 70 GLU A CA 1
ATOM 523 C C . GLU A 1 70 ? -2.124 19.245 -3.387 1.00 86.56 70 GLU A C 1
ATOM 525 O O . GLU A 1 70 ? -1.329 18.533 -2.780 1.00 86.56 70 GLU A O 1
ATOM 530 N N . GLU A 1 71 ? -3.206 18.734 -3.984 1.00 87.75 71 GLU A N 1
ATOM 531 C CA . GLU A 1 71 ? -3.543 17.302 -3.928 1.00 87.75 71 GLU A CA 1
ATOM 532 C C . GLU A 1 71 ? -2.459 16.432 -4.575 1.00 87.75 71 GLU A C 1
ATOM 534 O O . GLU A 1 71 ? -2.129 15.371 -4.052 1.00 87.75 71 GLU A O 1
ATOM 539 N N . TRP A 1 72 ? -1.863 16.880 -5.688 1.00 89.38 72 TRP A N 1
ATOM 540 C CA . TRP A 1 72 ? -0.745 16.166 -6.312 1.00 89.38 72 TRP A CA 1
ATOM 541 C C . TRP A 1 72 ? 0.490 16.122 -5.412 1.00 89.38 72 TRP A C 1
ATOM 543 O O . TRP A 1 72 ? 1.144 15.087 -5.317 1.00 89.38 72 TRP A O 1
ATOM 553 N N . GLU A 1 73 ? 0.813 17.226 -4.737 1.00 86.94 73 GLU A N 1
ATOM 554 C CA . GLU A 1 73 ? 1.933 17.271 -3.799 1.00 86.94 73 GLU A CA 1
ATOM 555 C C . GLU A 1 73 ? 1.705 16.312 -2.630 1.00 86.94 73 GLU A C 1
ATOM 557 O O . GLU A 1 73 ? 2.586 15.499 -2.346 1.00 86.94 73 GLU A O 1
ATOM 562 N N . ILE A 1 74 ? 0.512 16.322 -2.031 1.00 87.00 74 ILE A N 1
ATOM 563 C CA . ILE A 1 74 ? 0.134 15.399 -0.953 1.00 87.00 74 ILE A CA 1
ATOM 564 C C . ILE A 1 74 ? 0.204 13.942 -1.437 1.00 87.00 74 ILE A C 1
ATOM 566 O O . ILE A 1 74 ? 0.836 13.108 -0.788 1.00 87.00 74 ILE A O 1
ATOM 570 N N . LEU A 1 75 ? -0.373 13.638 -2.605 1.00 87.19 75 LEU A N 1
ATOM 571 C CA . LEU A 1 75 ? -0.341 12.296 -3.188 1.00 87.19 75 LEU A CA 1
ATOM 572 C C . LEU A 1 75 ? 1.094 11.834 -3.456 1.00 87.19 75 LEU A C 1
ATOM 574 O O . LEU A 1 75 ? 1.444 10.690 -3.181 1.00 87.19 75 LEU A O 1
ATOM 578 N N . SER A 1 76 ? 1.942 12.722 -3.973 1.00 87.06 76 SER A N 1
ATOM 579 C CA . SER A 1 76 ? 3.341 12.410 -4.252 1.00 87.06 76 SER A CA 1
ATOM 580 C C . SER A 1 76 ? 4.148 12.175 -2.972 1.00 87.06 76 SER A C 1
ATOM 582 O O . SER A 1 76 ? 4.986 11.278 -2.933 1.00 87.06 76 SER A O 1
ATOM 584 N N . LEU A 1 77 ? 3.865 12.921 -1.900 1.00 85.75 77 LEU A N 1
ATOM 585 C CA . LEU A 1 77 ? 4.492 12.700 -0.600 1.00 85.75 77 LEU A CA 1
ATOM 586 C C . LEU A 1 77 ? 4.114 11.335 -0.029 1.00 85.75 77 LEU A C 1
ATOM 588 O O . LEU A 1 77 ? 4.999 10.655 0.475 1.00 85.75 77 LEU A O 1
ATOM 592 N N . PHE A 1 78 ? 2.848 10.932 -0.161 1.00 85.75 78 PHE A N 1
ATOM 593 C CA . PHE A 1 78 ? 2.355 9.623 0.266 1.00 85.75 78 PHE A CA 1
ATOM 594 C C . PHE A 1 78 ? 2.948 8.475 -0.573 1.00 85.75 78 PHE A C 1
ATOM 596 O O . PHE A 1 78 ? 3.547 7.545 -0.039 1.00 85.75 78 PHE A O 1
ATOM 603 N N . MET A 1 79 ? 2.839 8.551 -1.903 1.00 85.50 79 MET A N 1
ATOM 604 C CA . MET A 1 79 ? 3.242 7.462 -2.805 1.00 85.50 79 MET A CA 1
ATOM 605 C C . MET A 1 79 ? 4.758 7.233 -2.822 1.00 85.50 79 MET A C 1
ATOM 607 O O . MET A 1 79 ? 5.213 6.089 -2.887 1.00 85.50 79 MET A O 1
ATOM 611 N N . PHE A 1 80 ? 5.539 8.315 -2.752 1.00 87.00 80 PHE A N 1
ATOM 612 C CA . PHE A 1 80 ? 7.002 8.280 -2.748 1.00 87.00 80 PHE A CA 1
ATOM 613 C C . PHE A 1 80 ? 7.594 8.408 -1.338 1.00 87.00 80 PHE A C 1
ATOM 615 O O . PHE A 1 80 ? 8.773 8.763 -1.191 1.00 87.00 80 PHE A O 1
ATOM 622 N N . ASP A 1 81 ? 6.803 8.153 -0.291 1.00 82.00 81 ASP A N 1
ATOM 623 C CA . ASP A 1 81 ? 7.367 7.998 1.042 1.00 82.00 81 ASP A CA 1
ATOM 624 C C . ASP A 1 81 ? 8.212 6.720 1.082 1.00 82.00 81 ASP A C 1
ATOM 626 O O . ASP A 1 81 ? 7.746 5.614 0.790 1.00 82.00 81 ASP A O 1
ATOM 630 N N . ALA A 1 82 ? 9.489 6.892 1.413 1.00 72.38 82 ALA A N 1
ATOM 631 C CA . ALA A 1 82 ? 10.416 5.784 1.584 1.00 72.38 82 ALA A CA 1
ATOM 632 C C . ALA A 1 82 ? 10.207 5.089 2.938 1.00 72.38 82 ALA A C 1
ATOM 634 O O . ALA A 1 82 ? 10.703 3.979 3.132 1.00 72.38 82 ALA A O 1
ATOM 635 N N . ASN A 1 83 ? 9.497 5.730 3.875 1.00 72.94 83 ASN A N 1
ATOM 636 C CA . ASN A 1 83 ? 9.212 5.166 5.182 1.00 72.94 83 ASN A CA 1
ATOM 637 C C . ASN A 1 83 ? 7.896 4.376 5.163 1.00 72.94 83 ASN A C 1
ATOM 639 O O . ASN A 1 83 ? 6.814 4.946 5.224 1.00 72.94 83 ASN A O 1
ATOM 643 N N . LEU A 1 84 ? 8.003 3.049 5.102 1.00 64.25 84 LEU A N 1
ATOM 644 C CA . LEU A 1 84 ? 6.860 2.127 5.141 1.00 64.25 84 LEU A CA 1
ATOM 645 C C . LEU A 1 84 ? 6.130 2.098 6.493 1.00 64.25 84 LEU A C 1
ATOM 647 O O . LEU A 1 84 ? 4.981 1.678 6.545 1.00 64.25 84 LEU A O 1
ATOM 651 N N . VAL A 1 85 ? 6.813 2.511 7.562 1.00 62.25 85 VAL A N 1
ATOM 652 C CA . VAL A 1 85 ? 6.336 2.472 8.954 1.00 62.25 85 VAL A CA 1
ATOM 653 C C . VAL A 1 85 ? 5.721 3.810 9.381 1.00 62.25 85 VAL A C 1
ATOM 655 O O . VAL A 1 85 ? 5.079 3.916 10.425 1.00 62.25 85 VAL A O 1
ATOM 658 N N . ALA A 1 86 ? 5.903 4.870 8.590 1.00 67.19 86 ALA A N 1
ATOM 659 C CA . ALA A 1 86 ? 5.212 6.118 8.868 1.00 67.19 86 ALA A CA 1
ATOM 660 C C . ALA A 1 86 ? 3.697 5.884 8.760 1.00 67.19 86 ALA A C 1
ATOM 662 O O . ALA A 1 86 ? 3.216 5.362 7.758 1.00 67.19 86 ALA A O 1
ATOM 663 N N . GLU A 1 87 ? 2.942 6.295 9.783 1.00 58.03 87 GLU A N 1
ATOM 664 C CA . GLU A 1 87 ? 1.474 6.355 9.753 1.00 58.03 87 GLU A CA 1
ATOM 665 C C . GLU A 1 87 ? 1.017 7.495 8.821 1.00 58.03 87 GLU A C 1
ATOM 667 O O . GLU A 1 87 ? 0.365 8.454 9.231 1.00 58.03 87 GLU A O 1
ATOM 672 N N . THR A 1 88 ? 1.409 7.445 7.551 1.00 66.31 88 THR A N 1
ATOM 673 C CA . THR A 1 88 ? 0.864 8.294 6.499 1.00 66.31 88 THR A CA 1
ATOM 674 C C . THR A 1 88 ? -0.370 7.594 5.953 1.00 66.31 88 THR A C 1
ATOM 676 O O . THR A 1 88 ? -0.288 6.630 5.197 1.00 66.31 88 THR A O 1
ATOM 679 N N . SER A 1 89 ? -1.547 8.050 6.378 1.00 68.38 89 SER A N 1
ATOM 680 C CA . SER A 1 89 ? -2.808 7.615 5.782 1.00 68.38 89 SER A CA 1
ATOM 681 C C . SER A 1 89 ? -2.884 8.086 4.331 1.00 68.38 89 SER A C 1
ATOM 683 O O . SER A 1 89 ? -2.422 9.186 4.004 1.00 68.38 89 SER A O 1
ATOM 685 N N . ALA A 1 90 ? -3.496 7.271 3.469 1.00 75.88 90 ALA A N 1
ATOM 686 C CA . ALA A 1 90 ? -3.834 7.715 2.125 1.00 75.88 90 ALA A CA 1
ATOM 687 C C . ALA A 1 90 ? -4.685 8.999 2.218 1.00 75.88 90 ALA A C 1
ATOM 689 O O . ALA A 1 90 ? -5.539 9.091 3.103 1.00 75.88 90 ALA A O 1
ATOM 690 N N . PRO A 1 91 ? -4.457 10.000 1.354 1.00 81.00 91 PRO A N 1
ATOM 691 C CA . PRO A 1 91 ? -5.285 11.198 1.338 1.00 81.00 91 PRO A CA 1
ATOM 692 C C . PRO A 1 91 ? -6.730 10.840 0.971 1.00 81.00 91 PRO A C 1
ATOM 694 O O . PRO A 1 91 ? -6.951 9.944 0.151 1.00 81.00 91 PRO A O 1
ATOM 697 N N . ASP A 1 92 ? -7.703 11.558 1.535 1.00 78.69 92 ASP A N 1
ATOM 698 C CA . ASP A 1 92 ? -9.126 11.322 1.270 1.00 78.69 92 ASP A CA 1
ATOM 699 C C . ASP A 1 92 ? -9.411 11.307 -0.243 1.00 78.69 92 ASP A C 1
ATOM 701 O O . ASP A 1 92 ? -9.057 12.235 -0.973 1.00 78.69 92 ASP A O 1
ATOM 705 N N . GLY A 1 93 ? -10.045 10.234 -0.726 1.00 79.62 93 GLY A N 1
ATOM 706 C CA . GLY A 1 93 ? -10.349 10.042 -2.150 1.00 79.62 93 GLY A CA 1
ATOM 707 C C . GLY A 1 93 ? -9.220 9.433 -2.997 1.00 79.62 93 GLY A C 1
ATOM 708 O O . GLY A 1 93 ? -9.425 9.213 -4.191 1.00 79.62 93 GLY A O 1
ATOM 709 N N . PHE A 1 94 ? -8.065 9.109 -2.403 1.00 82.81 94 PHE A N 1
ATOM 710 C CA . PHE A 1 94 ? -6.908 8.503 -3.082 1.00 82.81 94 PHE A CA 1
ATOM 711 C C . PHE A 1 94 ? -6.499 7.138 -2.497 1.00 82.81 94 PHE A C 1
ATOM 713 O O . PHE A 1 94 ? -5.368 6.690 -2.679 1.00 82.81 94 PHE A O 1
ATOM 720 N N . GLU A 1 95 ? -7.421 6.444 -1.831 1.00 82.12 95 GLU A N 1
ATOM 721 C CA . GLU A 1 95 ? -7.174 5.147 -1.178 1.00 82.12 95 GLU A CA 1
ATOM 722 C C . GLU A 1 95 ? -6.727 4.045 -2.157 1.00 82.12 95 GLU A C 1
ATOM 724 O O . GLU A 1 95 ? -5.917 3.191 -1.808 1.00 82.12 95 GLU A O 1
ATOM 729 N N . ASN A 1 96 ? -7.199 4.097 -3.407 1.00 86.06 96 ASN A N 1
ATOM 730 C CA . ASN A 1 96 ? -6.940 3.076 -4.430 1.00 86.06 96 ASN A CA 1
ATOM 731 C C . ASN A 1 96 ? -5.799 3.444 -5.394 1.00 86.06 96 ASN A C 1
ATOM 733 O O . ASN A 1 96 ? -5.744 2.916 -6.508 1.00 86.06 96 ASN A O 1
ATOM 737 N N . VAL A 1 97 ? -4.922 4.388 -5.045 1.00 88.12 97 VAL A N 1
ATOM 738 C CA . VAL A 1 97 ? -3.834 4.797 -5.946 1.00 88.12 97 VAL A CA 1
ATOM 739 C C . VAL A 1 97 ? -2.686 3.790 -5.911 1.00 88.12 97 VAL A C 1
ATOM 741 O O . VAL A 1 97 ? -2.200 3.405 -4.853 1.00 88.12 97 VAL A O 1
ATOM 744 N N . ILE A 1 98 ? -2.228 3.384 -7.095 1.00 90.62 98 ILE A N 1
ATOM 745 C CA . ILE A 1 98 ? -1.160 2.406 -7.295 1.00 90.62 98 ILE A CA 1
ATOM 746 C C . ILE A 1 98 ? -0.130 2.899 -8.315 1.00 90.62 98 ILE A C 1
ATOM 748 O O . ILE A 1 98 ? -0.402 3.767 -9.152 1.00 90.62 98 ILE A O 1
ATOM 752 N N . PHE A 1 99 ? 1.055 2.294 -8.264 1.00 92.75 99 PHE A N 1
ATOM 753 C CA . PHE A 1 99 ? 2.048 2.393 -9.327 1.00 92.75 99 PHE A CA 1
ATOM 754 C C . PHE A 1 99 ? 1.786 1.342 -10.409 1.00 92.75 99 PHE A C 1
ATOM 756 O O . PHE A 1 99 ? 1.464 0.193 -10.107 1.00 92.75 99 PHE A O 1
ATOM 763 N N . ALA A 1 100 ? 1.971 1.721 -11.669 1.00 93.00 100 ALA A N 1
ATOM 764 C CA . ALA A 1 100 ? 1.954 0.799 -12.800 1.00 93.00 100 ALA A CA 1
ATOM 765 C C . ALA A 1 100 ? 3.005 1.209 -13.831 1.00 93.00 100 ALA A C 1
ATOM 767 O O . ALA A 1 100 ? 3.248 2.394 -14.008 1.00 93.00 100 ALA A O 1
ATOM 768 N N . GLY A 1 101 ? 3.615 0.249 -14.514 1.00 93.00 101 GLY A N 1
ATOM 769 C CA . GLY A 1 101 ? 4.570 0.488 -15.589 1.00 93.00 101 GLY A CA 1
ATOM 770 C C . GLY A 1 101 ? 3.983 0.181 -16.965 1.00 93.00 101 GLY A C 1
ATOM 771 O O . GLY A 1 101 ? 3.126 -0.695 -17.106 1.00 93.00 101 GLY A O 1
ATOM 772 N N . ARG A 1 102 ? 4.499 0.859 -17.988 1.00 93.94 102 ARG A N 1
ATOM 773 C CA . ARG A 1 102 ? 4.402 0.467 -19.397 1.00 93.94 102 ARG A CA 1
ATOM 774 C C . ARG A 1 102 ? 5.808 0.368 -19.962 1.00 93.94 102 ARG A C 1
ATOM 776 O O . ARG A 1 102 ? 6.540 1.353 -19.923 1.00 93.94 102 ARG A O 1
ATOM 783 N N . LEU A 1 103 ? 6.152 -0.794 -20.503 1.00 91.12 103 LEU A N 1
ATOM 784 C CA . LEU A 1 103 ? 7.390 -0.994 -21.244 1.00 91.12 103 LEU A CA 1
ATOM 785 C C . LEU A 1 103 ? 7.070 -0.998 -22.734 1.00 91.12 103 LEU A C 1
ATOM 787 O O . LEU A 1 103 ? 6.304 -1.841 -23.193 1.00 91.12 103 LEU A O 1
ATOM 791 N N . THR A 1 104 ? 7.644 -0.066 -23.485 1.00 88.81 104 THR A N 1
ATOM 792 C CA . THR A 1 104 ? 7.542 -0.058 -24.947 1.00 88.81 104 THR A CA 1
ATOM 793 C C . THR A 1 104 ? 8.829 -0.615 -25.526 1.00 88.81 104 THR A C 1
ATOM 795 O O . THR A 1 104 ? 9.878 0.028 -25.440 1.00 88.81 104 THR A O 1
ATOM 798 N N . SER A 1 105 ? 8.736 -1.806 -26.109 1.00 85.44 105 SER A N 1
ATOM 799 C CA . SER A 1 105 ? 9.885 -2.609 -26.517 1.00 85.44 105 SER A CA 1
ATOM 800 C C . SER A 1 105 ? 9.817 -2.993 -27.997 1.00 85.44 105 SER A C 1
ATOM 802 O O . SER A 1 105 ? 8.723 -3.138 -28.548 1.00 85.44 105 SER A O 1
ATOM 804 N N . LEU A 1 106 ? 10.977 -3.117 -28.649 1.00 82.38 106 LEU A N 1
ATOM 805 C CA . LEU A 1 106 ? 11.103 -3.657 -30.011 1.00 82.38 106 LEU A CA 1
ATOM 806 C C . LEU A 1 106 ? 11.355 -5.165 -30.029 1.00 82.38 106 LEU A C 1
ATOM 808 O O . LEU A 1 106 ? 11.384 -5.744 -31.109 1.00 82.38 106 LEU A O 1
ATOM 812 N N . GLU A 1 107 ? 11.500 -5.785 -28.860 1.00 80.50 107 GLU A N 1
ATOM 813 C CA . GLU A 1 107 ? 11.750 -7.217 -28.775 1.00 80.50 107 GLU A CA 1
ATOM 814 C C . GLU A 1 107 ? 10.578 -8.052 -29.308 1.00 80.50 107 GLU A C 1
ATOM 816 O O . GLU A 1 107 ? 9.401 -7.671 -29.212 1.00 80.50 107 GLU A O 1
ATOM 821 N N . GLU A 1 108 ? 10.917 -9.225 -29.836 1.00 75.69 108 GLU A N 1
ATOM 822 C CA . GLU A 1 108 ? 9.949 -10.235 -30.232 1.00 75.69 108 GLU A CA 1
ATOM 823 C C . GLU A 1 108 ? 9.559 -11.090 -29.025 1.00 75.69 108 GLU A C 1
ATOM 825 O O . GLU A 1 108 ? 10.391 -11.485 -28.210 1.00 75.69 108 GLU A O 1
ATOM 830 N N . TYR A 1 109 ? 8.269 -11.393 -28.912 1.00 75.94 109 TYR A N 1
ATOM 831 C CA . TYR A 1 109 ? 7.737 -12.224 -27.839 1.00 75.94 109 TYR A CA 1
ATOM 832 C C . TYR A 1 109 ? 6.886 -13.337 -28.431 1.00 75.94 109 TYR A C 1
ATOM 834 O O . TYR A 1 109 ? 6.169 -13.134 -29.416 1.00 75.94 109 TYR A O 1
ATOM 842 N N . ASP A 1 110 ? 6.935 -14.499 -27.795 1.00 76.00 110 ASP A N 1
ATOM 843 C CA . ASP A 1 110 ? 6.108 -15.637 -28.152 1.00 76.00 110 ASP A CA 1
ATOM 844 C C . ASP A 1 110 ? 4.639 -15.300 -27.850 1.00 76.00 110 ASP A C 1
ATOM 846 O O . ASP A 1 110 ? 4.306 -14.948 -26.716 1.00 76.00 110 ASP A O 1
ATOM 850 N N . PRO A 1 111 ? 3.742 -15.359 -28.850 1.00 71.94 111 PRO A N 1
ATOM 851 C CA . PRO A 1 111 ? 2.339 -15.011 -28.665 1.00 71.94 111 PRO A CA 1
ATOM 852 C C . PRO A 1 111 ? 1.590 -15.956 -27.713 1.00 71.94 111 PRO A C 1
ATOM 854 O O . PRO A 1 111 ? 0.565 -15.544 -27.165 1.00 71.94 111 PRO A O 1
ATOM 857 N N . ASP A 1 112 ? 2.070 -17.188 -27.514 1.00 74.25 112 ASP A N 1
ATOM 858 C CA . ASP A 1 112 ? 1.413 -18.187 -26.667 1.00 74.25 112 ASP A CA 1
ATOM 859 C C . ASP A 1 112 ? 1.912 -18.132 -25.213 1.00 74.25 112 ASP A C 1
ATOM 861 O O . ASP A 1 112 ? 1.118 -18.296 -24.282 1.00 74.25 112 ASP A O 1
ATOM 865 N N . THR A 1 113 ? 3.208 -17.879 -24.998 1.00 74.31 113 THR A N 1
ATOM 866 C CA . THR A 1 113 ? 3.827 -17.856 -23.654 1.00 74.31 113 THR A CA 1
ATOM 867 C C . THR A 1 113 ? 4.077 -16.444 -23.117 1.00 74.31 113 THR A C 1
ATOM 869 O O . THR A 1 113 ? 4.108 -16.240 -21.903 1.00 74.31 113 THR A O 1
ATOM 872 N N . GLY A 1 114 ? 4.219 -15.448 -23.995 1.00 67.00 114 GLY A N 1
ATOM 873 C CA . GLY A 1 114 ? 4.669 -14.098 -23.650 1.00 67.00 114 GLY A CA 1
ATOM 874 C C . GLY A 1 114 ? 6.157 -14.024 -23.289 1.00 67.00 114 GLY A C 1
ATOM 875 O O . GLY A 1 114 ? 6.621 -12.989 -22.799 1.00 67.00 114 GLY A O 1
ATOM 876 N N . GLU A 1 115 ? 6.913 -15.102 -23.484 1.00 75.62 115 GLU A N 1
ATOM 877 C CA . GLU A 1 115 ? 8.354 -15.118 -23.250 1.00 75.62 115 GLU A CA 1
ATOM 878 C C . GLU A 1 115 ? 9.090 -14.408 -24.386 1.00 75.62 115 GLU A C 1
ATOM 880 O O . GLU A 1 115 ? 8.604 -14.329 -25.515 1.00 75.62 115 GLU A O 1
ATOM 885 N N . LEU A 1 116 ? 10.249 -13.843 -24.063 1.00 74.62 116 LEU A N 1
ATOM 886 C CA . LEU A 1 116 ? 11.115 -13.191 -25.035 1.00 74.62 116 LEU A CA 1
ATOM 887 C C . LEU A 1 116 ? 11.628 -14.231 -26.045 1.00 74.62 116 LEU A C 1
ATOM 889 O O . LEU A 1 116 ? 12.143 -15.277 -25.644 1.00 74.62 116 LEU A O 1
ATOM 893 N N . ILE A 1 117 ? 11.497 -13.956 -27.342 1.00 74.56 117 ILE A N 1
ATOM 894 C CA . ILE A 1 117 ? 12.074 -14.793 -28.397 1.00 74.56 117 ILE A CA 1
ATOM 895 C C . ILE A 1 117 ? 13.462 -14.249 -28.734 1.00 74.56 117 ILE A C 1
ATOM 897 O O . ILE A 1 117 ? 13.588 -13.157 -29.276 1.00 74.56 117 ILE A O 1
ATOM 901 N N . GLY A 1 118 ? 14.493 -15.056 -28.479 1.00 66.00 118 GLY A N 1
ATOM 902 C CA . GLY A 1 118 ? 15.888 -14.710 -28.759 1.00 66.00 118 GLY A CA 1
ATOM 903 C C . GLY A 1 118 ? 16.681 -14.374 -27.496 1.00 66.00 118 GLY A C 1
ATOM 904 O O . GLY A 1 118 ? 16.127 -13.948 -26.488 1.00 66.00 118 GLY A O 1
ATOM 905 N N . GLU A 1 119 ? 17.991 -14.627 -27.539 1.00 59.62 119 GLU A N 1
ATOM 906 C CA . GLU A 1 119 ? 18.913 -14.324 -26.429 1.00 59.62 119 GLU A CA 1
ATOM 907 C C . GLU A 1 119 ? 19.536 -12.922 -26.550 1.00 59.62 119 GLU A C 1
ATOM 909 O O . GLU A 1 119 ? 20.107 -12.418 -25.585 1.00 59.62 119 GLU A O 1
ATOM 914 N N . GLU A 1 120 ? 19.428 -12.285 -27.720 1.00 62.00 120 GLU A N 1
ATOM 915 C CA . GLU A 1 120 ? 19.988 -10.961 -27.996 1.00 62.00 120 GLU A CA 1
ATOM 916 C C . GLU A 1 120 ? 18.885 -9.903 -27.958 1.00 62.00 120 GLU A C 1
ATOM 918 O O . GLU A 1 120 ? 17.932 -9.967 -28.732 1.00 62.00 120 GLU A O 1
ATOM 923 N N . LEU A 1 121 ? 19.040 -8.928 -27.058 1.00 69.06 121 LEU A N 1
ATOM 924 C CA . LEU A 1 121 ? 18.194 -7.739 -27.011 1.00 69.06 121 LEU A CA 1
ATOM 925 C C . LEU A 1 121 ? 18.496 -6.832 -28.211 1.00 69.06 121 LEU A C 1
ATOM 927 O O . LEU A 1 121 ? 19.636 -6.736 -28.673 1.00 69.06 121 LEU A O 1
ATOM 931 N N . SER A 1 122 ? 17.477 -6.129 -28.690 1.00 71.00 122 SER A N 1
ATOM 932 C CA . SER A 1 122 ? 17.602 -5.133 -29.746 1.00 71.00 122 SER A CA 1
ATOM 933 C C . SER A 1 122 ? 18.586 -4.015 -29.370 1.00 71.00 122 SER A C 1
ATOM 935 O O . SER A 1 122 ? 18.671 -3.574 -28.225 1.00 71.00 122 SER A O 1
ATOM 937 N N . GLU A 1 123 ? 19.312 -3.490 -30.365 1.00 70.06 123 GLU A N 1
ATOM 938 C CA . GLU A 1 123 ? 20.276 -2.389 -30.171 1.00 70.06 123 GLU A CA 1
ATOM 939 C C . GLU A 1 123 ? 19.618 -1.094 -29.656 1.00 70.06 123 GLU A C 1
ATOM 941 O O . GLU A 1 123 ? 20.278 -0.189 -29.142 1.00 70.06 123 GLU A O 1
ATOM 946 N N . THR A 1 124 ? 18.303 -0.970 -29.828 1.00 75.62 124 THR A N 1
ATOM 947 C CA . THR A 1 124 ? 17.524 0.181 -29.381 1.00 75.62 124 THR A CA 1
ATOM 948 C C . THR A 1 124 ? 16.927 -0.070 -28.001 1.00 75.62 124 THR A C 1
ATOM 950 O O . THR A 1 124 ? 16.046 -0.921 -27.884 1.00 75.62 124 THR A O 1
ATOM 953 N N . PRO A 1 125 ? 17.277 0.727 -26.976 1.00 80.50 125 PRO A N 1
ATOM 954 C CA . PRO A 1 125 ? 16.797 0.474 -25.631 1.00 80.50 125 PRO A CA 1
ATOM 955 C C . PRO A 1 125 ? 15.265 0.617 -25.537 1.00 80.50 125 PRO A C 1
ATOM 957 O O . PRO A 1 125 ? 14.662 1.492 -26.190 1.00 80.50 125 PRO A O 1
ATOM 960 N N . PRO A 1 126 ? 14.617 -0.222 -24.714 1.00 86.25 126 PRO A N 1
ATOM 961 C CA . PRO A 1 126 ? 13.196 -0.107 -24.436 1.00 86.25 126 PRO A CA 1
ATOM 962 C C . PRO A 1 126 ? 12.893 1.159 -23.620 1.00 86.25 126 PRO A C 1
ATOM 964 O O . PRO A 1 126 ? 13.734 1.694 -22.895 1.00 86.25 126 PRO A O 1
ATOM 967 N N . GLU A 1 127 ? 11.663 1.655 -23.739 1.00 89.12 127 GLU A N 1
ATOM 968 C CA . GLU A 1 127 ? 11.197 2.842 -23.016 1.00 89.12 127 GLU A CA 1
ATOM 969 C C . GLU A 1 127 ? 10.291 2.427 -21.859 1.00 89.12 127 GLU A C 1
ATOM 971 O O . GLU A 1 127 ? 9.244 1.812 -22.079 1.00 89.12 127 GLU A O 1
ATOM 976 N N . PHE A 1 128 ? 10.671 2.788 -20.633 1.00 92.88 128 PHE A N 1
ATOM 977 C CA . PHE A 1 128 ? 9.884 2.509 -19.437 1.00 92.88 128 PHE A CA 1
ATOM 978 C C . PHE A 1 128 ? 9.157 3.768 -18.968 1.00 92.88 128 PHE A C 1
ATOM 980 O O . PHE A 1 128 ? 9.773 4.786 -18.645 1.00 92.88 128 PHE A O 1
ATOM 987 N N . GLU A 1 129 ? 7.836 3.687 -18.861 1.00 93.38 129 GLU A N 1
ATOM 988 C CA . GLU A 1 129 ? 7.001 4.752 -18.317 1.00 93.38 129 GLU A CA 1
ATOM 989 C C . GLU A 1 129 ? 6.288 4.272 -17.053 1.00 93.38 129 GLU A C 1
ATOM 991 O O . GLU A 1 129 ? 5.560 3.280 -17.063 1.00 93.38 129 GLU A O 1
ATOM 996 N N . LEU A 1 130 ? 6.511 4.976 -15.947 1.00 94.25 130 LEU A N 1
ATOM 997 C CA . LEU A 1 130 ? 5.868 4.740 -14.664 1.00 94.25 130 LEU A CA 1
ATOM 998 C C . LEU A 1 130 ? 4.667 5.678 -14.510 1.00 94.25 130 LEU A C 1
ATOM 1000 O O . LEU A 1 130 ? 4.793 6.898 -14.608 1.00 94.25 130 LEU A O 1
ATOM 1004 N N . PHE A 1 131 ? 3.515 5.106 -14.191 1.00 93.38 131 PHE A N 1
ATOM 1005 C CA . PHE A 1 131 ? 2.261 5.802 -13.947 1.00 93.38 131 PHE A CA 1
ATOM 1006 C C . PHE A 1 131 ? 1.870 5.736 -12.480 1.00 93.38 131 PHE A C 1
ATOM 1008 O O . PHE A 1 131 ? 2.042 4.717 -11.807 1.00 93.38 131 PHE A O 1
ATOM 1015 N N . VAL A 1 132 ? 1.248 6.817 -12.027 1.00 91.75 132 VAL A N 1
ATOM 1016 C CA . VAL A 1 132 ? 0.473 6.873 -10.788 1.00 91.75 132 VAL A CA 1
ATOM 1017 C C . VAL A 1 132 ? -0.993 6.909 -11.193 1.00 91.75 132 VAL A C 1
ATOM 1019 O O . VAL A 1 132 ? -1.439 7.893 -11.790 1.00 91.75 132 VAL A O 1
ATOM 1022 N N . ARG A 1 133 ? -1.739 5.837 -10.917 1.00 90.81 133 ARG A N 1
ATOM 1023 C CA . ARG A 1 133 ? -3.130 5.681 -11.373 1.00 90.81 133 ARG A CA 1
ATOM 1024 C C . ARG A 1 133 ? -4.015 5.023 -10.321 1.00 90.81 133 ARG A C 1
ATOM 1026 O O . ARG A 1 133 ? -3.500 4.393 -9.404 1.00 90.81 133 ARG A O 1
ATOM 1033 N N . THR A 1 134 ? -5.333 5.136 -10.454 1.00 89.12 134 THR A N 1
ATOM 1034 C CA . THR A 1 134 ? -6.249 4.327 -9.633 1.00 89.12 134 THR A CA 1
ATOM 1035 C C . THR A 1 134 ? -6.213 2.854 -10.044 1.00 89.12 134 THR A C 1
ATOM 1037 O O . THR A 1 134 ? -6.067 2.525 -11.222 1.00 89.12 134 THR A O 1
ATOM 1040 N N . GLY A 1 135 ? -6.369 1.961 -9.067 1.00 83.88 135 GLY A N 1
ATOM 1041 C CA . GLY A 1 135 ? -6.519 0.515 -9.258 1.00 83.88 135 GLY A CA 1
ATOM 1042 C C . GLY A 1 135 ? -7.932 0.074 -9.660 1.00 83.88 135 GLY A C 1
ATOM 1043 O O . GLY A 1 135 ? -8.235 -1.116 -9.617 1.00 83.88 135 GLY A O 1
ATOM 1044 N N . ASP A 1 136 ? -8.810 1.010 -10.023 1.00 84.25 136 ASP A N 1
ATOM 1045 C CA . ASP A 1 136 ? -10.187 0.708 -10.408 1.00 84.25 136 ASP A CA 1
ATOM 1046 C C . ASP A 1 136 ? -10.264 0.093 -11.816 1.00 84.25 136 ASP A C 1
ATOM 1048 O O . ASP A 1 136 ? -9.342 0.187 -12.626 1.00 84.25 136 ASP A O 1
ATOM 1052 N N . ARG A 1 137 ? -11.422 -0.491 -12.158 1.00 80.38 137 ARG A N 1
ATOM 1053 C CA . ARG A 1 137 ? -11.673 -1.093 -13.485 1.00 80.38 137 ARG A CA 1
ATOM 1054 C C . ARG A 1 137 ? -11.435 -0.119 -14.648 1.00 80.38 137 ARG A C 1
ATOM 1056 O O . ARG A 1 137 ? -11.108 -0.553 -15.750 1.00 80.38 137 ARG A O 1
ATOM 1063 N N . LEU A 1 138 ? -11.642 1.174 -14.409 1.00 83.12 138 LEU A N 1
ATOM 1064 C CA . LEU A 1 138 ? -11.282 2.252 -15.322 1.00 83.12 138 LEU A CA 1
ATOM 1065 C C . LEU A 1 138 ? -10.186 3.081 -14.648 1.00 83.12 138 LEU A C 1
ATOM 1067 O O . LEU A 1 138 ? -10.514 3.964 -13.852 1.00 83.12 138 LEU A O 1
ATOM 1071 N N . PRO A 1 139 ? -8.906 2.779 -14.921 1.00 83.81 139 PRO A N 1
ATOM 1072 C CA . PRO A 1 139 ? -7.813 3.450 -14.247 1.00 83.81 139 PRO A CA 1
ATOM 1073 C C . PRO A 1 139 ? -7.768 4.918 -14.663 1.00 83.81 139 PRO A C 1
ATOM 1075 O O . PRO A 1 139 ? -7.763 5.250 -15.850 1.00 83.81 139 PRO A O 1
ATOM 1078 N N . VAL A 1 140 ? -7.722 5.802 -13.673 1.00 86.88 140 VAL A N 1
ATOM 1079 C CA . VAL A 1 140 ? -7.514 7.235 -13.878 1.00 86.88 140 VAL A CA 1
ATOM 1080 C C . VAL A 1 140 ? -6.052 7.542 -13.605 1.00 86.88 140 VAL A C 1
ATOM 1082 O O . VAL A 1 140 ? -5.573 7.331 -12.495 1.00 86.88 140 VAL A O 1
ATOM 1085 N N . GLU A 1 141 ? -5.348 8.051 -14.610 1.00 89.31 141 GLU A N 1
ATOM 1086 C CA . GLU A 1 141 ? -3.941 8.436 -14.500 1.00 89.31 141 GLU A CA 1
ATOM 1087 C C . GLU A 1 141 ? -3.806 9.843 -13.902 1.00 89.31 141 GLU A C 1
ATOM 1089 O O . GLU A 1 141 ? -4.383 10.815 -14.399 1.00 89.31 141 GLU A O 1
ATOM 1094 N N . TYR A 1 142 ? -3.028 9.959 -12.828 1.00 89.06 142 TYR A N 1
ATOM 1095 C CA . TYR A 1 142 ? -2.727 11.226 -12.160 1.00 89.06 142 TYR A CA 1
ATOM 1096 C C . TYR A 1 142 ? -1.375 11.793 -12.586 1.00 89.06 142 TYR A C 1
ATOM 1098 O O . TYR A 1 142 ? -1.241 13.012 -12.729 1.00 89.06 142 TYR A O 1
AT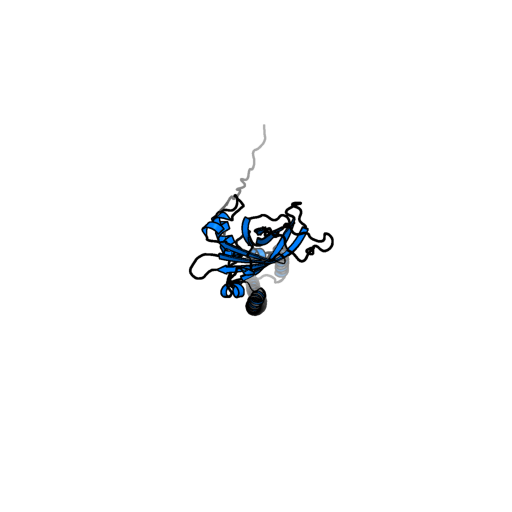OM 1106 N N . GLY A 1 143 ? -0.399 10.921 -12.839 1.00 90.12 143 GLY A N 1
ATOM 1107 C CA . GLY A 1 143 ? 0.924 11.318 -13.296 1.00 90.12 143 GLY A CA 1
ATOM 1108 C C . GLY A 1 143 ? 1.645 10.219 -14.061 1.00 90.12 143 GLY A C 1
ATOM 1109 O O . GLY A 1 143 ? 1.347 9.037 -13.885 1.00 90.12 143 GLY A O 1
ATOM 1110 N N . ALA A 1 144 ? 2.594 10.637 -14.891 1.00 92.12 144 ALA A N 1
ATOM 1111 C CA . ALA A 1 144 ? 3.447 9.773 -15.693 1.00 92.12 144 ALA A CA 1
ATOM 1112 C C . ALA A 1 144 ? 4.896 10.273 -15.651 1.00 92.12 144 ALA A C 1
ATOM 1114 O O . ALA A 1 144 ? 5.159 11.480 -15.642 1.00 92.12 144 ALA A O 1
ATOM 1115 N N . MET A 1 145 ? 5.846 9.347 -15.605 1.00 93.44 145 MET A N 1
ATOM 1116 C CA . MET A 1 145 ? 7.273 9.648 -15.594 1.00 93.44 145 MET A CA 1
ATOM 1117 C C . MET A 1 145 ? 8.057 8.607 -16.378 1.00 93.44 145 MET A C 1
ATOM 1119 O O . MET A 1 145 ? 7.817 7.412 -16.254 1.00 93.44 145 MET A O 1
ATOM 1123 N N . PHE A 1 146 ? 9.022 9.075 -17.159 1.00 92.75 146 PHE A N 1
ATOM 1124 C CA . PHE A 1 146 ? 9.889 8.215 -17.953 1.00 92.75 146 PHE A CA 1
ATOM 1125 C C . PHE A 1 146 ? 11.131 7.836 -17.154 1.00 92.75 146 PHE A C 1
ATOM 1127 O O . PHE A 1 146 ? 11.772 8.706 -16.554 1.00 92.75 146 PHE A O 1
ATOM 1134 N N . LEU A 1 147 ? 11.455 6.547 -17.161 1.00 92.62 147 LEU A N 1
ATOM 1135 C CA . LEU A 1 147 ? 12.688 6.002 -16.615 1.00 92.62 147 LEU A CA 1
ATOM 1136 C C . LEU A 1 147 ? 13.609 5.644 -17.786 1.00 92.62 147 LEU A C 1
ATOM 1138 O O . LEU A 1 147 ? 13.171 5.103 -18.801 1.00 92.62 147 LEU A O 1
ATOM 1142 N N . GLN A 1 148 ? 14.881 6.000 -17.657 1.00 90.25 148 GLN A N 1
ATOM 1143 C CA . GLN A 1 148 ? 15.896 5.770 -18.678 1.00 90.25 148 GLN A CA 1
ATOM 1144 C C . GLN A 1 148 ? 16.519 4.395 -18.481 1.00 90.25 148 GLN A C 1
ATOM 1146 O O . GLN A 1 148 ? 16.824 4.031 -17.350 1.00 90.25 148 GLN A O 1
ATOM 1151 N N . HIS A 1 149 ? 16.714 3.654 -19.570 1.00 88.81 149 HIS A N 1
ATOM 1152 C CA . HIS A 1 149 ? 17.448 2.393 -19.535 1.00 88.81 149 HIS A CA 1
ATOM 1153 C C . HIS A 1 149 ? 18.875 2.626 -19.025 1.00 88.81 149 HIS A C 1
ATOM 1155 O O . HIS A 1 149 ? 19.549 3.560 -19.468 1.00 88.81 149 HIS A O 1
ATOM 1161 N N . VAL A 1 150 ? 19.316 1.781 -18.099 1.00 85.50 150 VAL A N 1
ATOM 1162 C CA . VAL A 1 150 ? 20.662 1.810 -17.533 1.00 85.50 150 VAL A CA 1
ATOM 1163 C C . VAL A 1 150 ? 21.454 0.657 -18.120 1.00 85.50 150 VAL A C 1
ATOM 1165 O O . VAL A 1 150 ? 21.117 -0.506 -17.906 1.00 85.50 150 VAL A O 1
ATOM 1168 N N . ASP A 1 151 ? 22.533 0.983 -18.826 1.00 81.19 151 ASP A N 1
ATOM 1169 C CA . ASP A 1 151 ? 23.500 -0.021 -19.246 1.00 81.19 151 ASP A CA 1
ATOM 1170 C C . ASP A 1 151 ? 24.375 -0.423 -18.052 1.00 81.19 151 ASP A C 1
ATOM 1172 O O . ASP A 1 151 ? 25.230 0.338 -17.593 1.00 81.19 151 ASP A O 1
ATOM 1176 N N . MET A 1 152 ? 24.140 -1.625 -17.526 1.00 75.50 152 MET A N 1
ATOM 1177 C CA . MET A 1 152 ? 24.839 -2.148 -16.352 1.00 75.50 152 MET A CA 1
ATOM 1178 C C . MET A 1 152 ? 26.352 -2.287 -16.576 1.00 75.50 152 MET A C 1
ATOM 1180 O O . MET A 1 152 ? 27.116 -2.227 -15.600 1.00 75.50 152 MET A O 1
ATOM 1184 N N . ASP A 1 153 ? 26.804 -2.421 -17.826 1.00 74.81 153 ASP A N 1
ATOM 1185 C CA . ASP A 1 153 ? 28.222 -2.541 -18.166 1.00 74.81 153 ASP A CA 1
ATOM 1186 C C . ASP A 1 153 ? 28.978 -1.218 -17.979 1.00 74.81 153 ASP A C 1
ATOM 1188 O O . ASP A 1 153 ? 30.152 -1.234 -17.599 1.00 74.81 153 ASP A O 1
ATOM 1192 N N . GLU A 1 154 ? 28.287 -0.083 -18.105 1.00 75.62 154 GLU A N 1
ATOM 1193 C CA . GLU A 1 154 ? 28.852 1.262 -17.937 1.00 75.62 154 GLU A CA 1
ATOM 1194 C C . GLU A 1 154 ? 28.785 1.786 -16.487 1.00 75.62 154 GLU A C 1
ATOM 1196 O O . GLU A 1 154 ? 29.444 2.772 -16.140 1.00 75.62 154 GLU A O 1
ATOM 1201 N N . VAL A 1 155 ? 28.022 1.128 -15.605 1.00 78.50 155 VAL A N 1
ATOM 1202 C CA . VAL A 1 155 ? 27.849 1.559 -14.207 1.00 78.50 155 VAL A CA 1
ATOM 1203 C C . VAL A 1 155 ? 29.090 1.251 -13.363 1.00 78.50 155 VAL A C 1
ATOM 1205 O O . VAL A 1 155 ? 29.605 0.130 -13.340 1.00 78.50 155 VAL A O 1
ATOM 1208 N N . ALA A 1 156 ? 29.541 2.240 -12.583 1.00 76.62 156 ALA A N 1
ATOM 1209 C CA . ALA A 1 156 ? 30.640 2.078 -11.635 1.00 76.62 156 ALA A CA 1
ATOM 1210 C C . ALA A 1 156 ? 30.337 0.988 -10.587 1.00 76.62 156 ALA A C 1
ATOM 1212 O O . ALA A 1 156 ? 29.217 0.877 -10.088 1.00 76.62 156 ALA A O 1
ATOM 1213 N N . HIS A 1 157 ? 31.352 0.220 -10.175 1.00 69.25 157 HIS A N 1
ATOM 1214 C CA . HIS A 1 157 ? 31.180 -0.891 -9.225 1.00 69.25 157 HIS A CA 1
ATOM 1215 C C . HIS A 1 157 ? 30.456 -0.512 -7.922 1.00 69.25 157 HIS A C 1
ATOM 1217 O O . HIS A 1 157 ? 29.691 -1.315 -7.401 1.00 69.25 157 HIS A O 1
ATOM 1223 N N . THR A 1 158 ? 30.652 0.707 -7.418 1.00 67.50 158 THR A N 1
ATOM 1224 C CA . THR A 1 158 ? 30.001 1.203 -6.194 1.00 67.50 158 THR A CA 1
ATOM 1225 C C . THR A 1 158 ? 28.505 1.474 -6.351 1.00 67.50 158 THR A C 1
ATOM 1227 O O . THR A 1 158 ? 27.774 1.454 -5.365 1.00 67.50 158 THR A O 1
ATOM 1230 N N . ASP A 1 159 ? 28.036 1.743 -7.570 1.00 74.25 159 ASP A N 1
ATOM 1231 C CA . ASP A 1 159 ? 26.614 1.962 -7.850 1.00 74.25 159 ASP A CA 1
ATOM 1232 C C . ASP A 1 159 ? 25.916 0.674 -8.305 1.00 74.25 159 ASP A C 1
ATOM 1234 O O . ASP A 1 159 ? 24.715 0.525 -8.078 1.00 74.25 159 ASP A O 1
ATOM 1238 N N . ARG A 1 160 ? 26.675 -0.314 -8.805 1.00 73.75 160 ARG A N 1
ATOM 1239 C CA . ARG A 1 160 ? 26.158 -1.663 -9.091 1.00 73.75 160 ARG A CA 1
ATOM 1240 C C . ARG A 1 160 ? 25.571 -2.344 -7.857 1.00 73.75 160 ARG A C 1
ATOM 1242 O O . ARG A 1 160 ? 24.516 -2.952 -7.966 1.00 73.75 160 ARG A O 1
ATOM 1249 N N . GLU A 1 161 ? 26.186 -2.192 -6.683 1.00 71.81 161 GLU A N 1
ATOM 1250 C CA . GLU A 1 161 ? 25.635 -2.747 -5.432 1.00 71.81 161 GLU A CA 1
ATOM 1251 C C . GLU A 1 161 ? 24.245 -2.175 -5.104 1.00 71.81 161 GLU A C 1
ATOM 1253 O O . GLU A 1 161 ? 23.382 -2.878 -4.586 1.00 71.81 161 GLU A O 1
ATOM 1258 N N . LYS A 1 162 ? 23.977 -0.908 -5.451 1.00 75.19 162 LYS A N 1
ATOM 1259 C CA . LYS A 1 162 ? 22.654 -0.295 -5.236 1.00 75.19 162 LYS A CA 1
ATOM 1260 C C . LYS A 1 162 ? 21.611 -0.788 -6.234 1.00 75.19 162 LYS A C 1
ATOM 1262 O O . LYS A 1 162 ? 20.421 -0.703 -5.929 1.00 75.19 162 LYS A O 1
ATOM 1267 N N . MET A 1 163 ? 22.050 -1.262 -7.398 1.00 78.06 163 MET A N 1
ATOM 1268 C CA . MET A 1 163 ? 21.226 -1.794 -8.487 1.00 78.06 163 MET A CA 1
ATOM 1269 C C . MET A 1 163 ? 21.084 -3.323 -8.433 1.00 78.06 163 MET A C 1
ATOM 1271 O O . MET A 1 163 ? 20.364 -3.897 -9.243 1.00 78.06 163 MET A O 1
ATOM 1275 N N . ASP A 1 164 ? 21.729 -3.985 -7.472 1.00 83.62 164 ASP A N 1
ATOM 1276 C CA . ASP A 1 164 ? 21.639 -5.430 -7.294 1.00 83.62 164 ASP A CA 1
ATOM 1277 C C . ASP A 1 164 ? 20.272 -5.852 -6.727 1.00 83.62 164 ASP A C 1
ATOM 1279 O O . ASP A 1 164 ? 19.878 -5.486 -5.614 1.00 83.62 164 ASP A O 1
ATOM 1283 N N . LEU A 1 165 ? 19.566 -6.685 -7.492 1.00 84.31 165 LEU A N 1
ATOM 1284 C CA . LEU A 1 165 ? 18.259 -7.228 -7.133 1.00 84.31 165 LEU A CA 1
ATOM 1285 C C . LEU A 1 165 ? 18.304 -8.088 -5.866 1.00 84.31 165 LEU A C 1
ATOM 1287 O O . LEU A 1 165 ? 17.341 -8.082 -5.099 1.00 84.31 165 LEU A O 1
ATOM 1291 N N . LEU A 1 166 ? 19.402 -8.806 -5.602 1.00 86.25 166 LEU A N 1
ATOM 1292 C CA . LEU A 1 166 ? 19.520 -9.607 -4.378 1.00 86.25 166 LEU A CA 1
ATOM 1293 C C . LEU A 1 166 ? 19.554 -8.706 -3.145 1.00 86.25 166 LEU A C 1
ATOM 1295 O O . LEU A 1 166 ? 18.890 -8.985 -2.145 1.00 86.25 166 LEU A O 1
ATOM 1299 N N . THR A 1 167 ? 20.257 -7.580 -3.250 1.00 85.75 167 THR A N 1
ATOM 1300 C CA . THR A 1 167 ? 20.260 -6.540 -2.223 1.00 85.75 167 THR A CA 1
ATOM 1301 C C . THR A 1 167 ? 18.856 -5.962 -2.017 1.00 85.75 167 THR A C 1
ATOM 1303 O O . THR A 1 167 ? 18.436 -5.766 -0.877 1.00 85.75 167 THR A O 1
ATOM 1306 N N . TRP A 1 168 ? 18.073 -5.774 -3.085 1.00 88.12 168 TRP A N 1
ATOM 1307 C CA . TRP A 1 168 ? 16.683 -5.306 -2.968 1.00 88.12 168 TRP A CA 1
ATOM 1308 C C . TRP A 1 168 ? 15.777 -6.330 -2.280 1.00 88.12 168 TRP A C 1
ATOM 1310 O O . TRP A 1 168 ? 14.949 -5.954 -1.453 1.00 88.12 168 TRP A O 1
ATOM 1320 N N . ILE A 1 169 ? 15.948 -7.621 -2.573 1.00 87.81 169 ILE A N 1
ATOM 1321 C CA . ILE A 1 169 ? 15.203 -8.703 -1.911 1.00 87.81 169 ILE A CA 1
ATOM 1322 C C . ILE A 1 169 ? 15.534 -8.745 -0.415 1.00 87.81 169 ILE A C 1
ATOM 1324 O O . ILE A 1 169 ? 14.636 -8.919 0.411 1.00 87.81 169 ILE A O 1
ATOM 1328 N N . LEU A 1 170 ? 16.805 -8.554 -0.045 1.00 87.00 170 LEU A N 1
ATOM 1329 C CA . LEU A 1 170 ? 17.212 -8.465 1.358 1.00 87.00 170 LEU A CA 1
ATOM 1330 C C . LEU A 1 170 ? 16.569 -7.256 2.050 1.00 87.00 170 LEU A C 1
ATOM 1332 O O . LEU A 1 170 ? 16.011 -7.409 3.137 1.00 87.00 170 LEU A O 1
ATOM 1336 N N . GLU A 1 171 ? 16.584 -6.082 1.413 1.00 84.19 171 GLU A N 1
ATOM 1337 C CA . GLU A 1 171 ? 15.901 -4.883 1.918 1.00 84.19 171 GLU A CA 1
ATOM 1338 C C . GLU A 1 171 ? 14.395 -5.130 2.107 1.00 84.19 171 GLU A C 1
ATOM 1340 O O . GLU A 1 171 ? 13.848 -4.829 3.169 1.00 84.19 171 GLU A O 1
ATOM 1345 N N . GLN A 1 172 ? 13.731 -5.745 1.124 1.00 86.44 172 GLN A N 1
ATOM 1346 C CA . GLN A 1 172 ? 12.311 -6.093 1.201 1.00 86.44 172 GLN A CA 1
ATOM 1347 C C . GLN A 1 172 ? 12.030 -7.109 2.319 1.00 86.44 172 GLN A C 1
ATOM 1349 O O . GLN A 1 172 ? 11.024 -7.008 3.020 1.00 86.44 172 GLN A O 1
ATOM 1354 N N . SER A 1 173 ? 12.923 -8.078 2.534 1.00 88.31 173 SER A N 1
ATOM 1355 C CA . SER A 1 173 ? 12.801 -9.035 3.636 1.00 88.31 173 SER A CA 1
ATOM 1356 C C . SER A 1 173 ? 12.888 -8.348 4.999 1.00 88.31 173 SER A C 1
ATOM 1358 O O . SER A 1 173 ? 12.133 -8.706 5.902 1.00 88.31 173 SER A O 1
ATOM 1360 N N . VAL A 1 174 ? 13.787 -7.373 5.163 1.00 87.69 174 VAL A N 1
ATOM 1361 C CA . VAL A 1 174 ? 13.891 -6.584 6.401 1.00 87.69 174 VAL A CA 1
ATOM 1362 C C . VAL A 1 174 ? 12.617 -5.764 6.615 1.00 87.69 174 VAL A C 1
ATOM 1364 O O . VAL A 1 174 ? 12.040 -5.817 7.698 1.00 87.69 174 VAL A O 1
ATOM 1367 N N . GLN A 1 175 ? 12.117 -5.102 5.568 1.00 84.38 175 GLN A N 1
ATOM 1368 C CA . GLN A 1 175 ? 10.857 -4.348 5.614 1.00 84.38 175 GLN A CA 1
ATOM 1369 C C . GLN A 1 175 ? 9.668 -5.226 6.018 1.00 84.38 175 GLN A C 1
ATOM 1371 O O . GLN A 1 175 ? 8.859 -4.838 6.858 1.00 84.38 175 GLN A O 1
ATOM 1376 N N . ASN A 1 176 ? 9.578 -6.439 5.470 1.00 86.94 176 ASN A N 1
ATOM 1377 C CA . ASN A 1 176 ? 8.519 -7.382 5.820 1.00 86.94 176 ASN A CA 1
ATOM 1378 C C . ASN A 1 176 ? 8.585 -7.814 7.292 1.00 86.94 176 ASN A C 1
ATOM 1380 O O . ASN A 1 176 ? 7.541 -7.959 7.928 1.00 86.94 176 ASN A O 1
ATOM 1384 N N . LEU A 1 177 ? 9.786 -7.993 7.851 1.00 89.25 177 LEU A N 1
ATOM 1385 C CA . LEU A 1 177 ? 9.959 -8.320 9.270 1.00 89.25 177 LEU A CA 1
ATOM 1386 C C . LEU A 1 177 ? 9.534 -7.161 10.180 1.00 89.25 177 LEU A C 1
ATOM 1388 O O . LEU A 1 177 ? 8.868 -7.395 11.190 1.00 89.25 177 LEU A O 1
ATOM 1392 N N . GLU A 1 178 ? 9.879 -5.924 9.819 1.00 87.62 178 GLU A N 1
ATOM 1393 C CA . GLU A 1 178 ? 9.45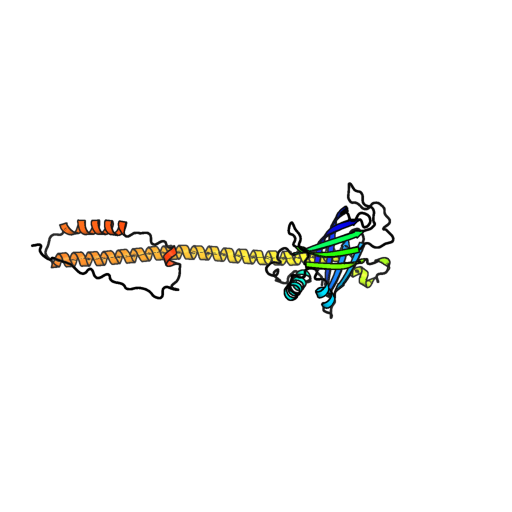1 -4.722 10.545 1.00 87.62 178 GLU A CA 1
ATOM 1394 C C . GLU A 1 178 ? 7.923 -4.586 10.531 1.00 87.62 178 GLU A C 1
ATOM 1396 O O . GLU A 1 178 ? 7.301 -4.502 11.593 1.00 87.62 178 GLU A O 1
ATOM 1401 N N . LEU A 1 179 ? 7.302 -4.687 9.352 1.00 85.62 179 LEU A N 1
ATOM 1402 C CA . LEU A 1 179 ? 5.845 -4.646 9.201 1.00 85.62 179 LEU A CA 1
ATOM 1403 C C . LEU A 1 179 ? 5.155 -5.775 9.977 1.00 85.62 179 LEU A C 1
ATOM 1405 O O . LEU A 1 179 ? 4.133 -5.553 10.626 1.00 85.62 179 LEU A O 1
ATOM 1409 N N . GLN A 1 180 ? 5.716 -6.986 9.973 1.00 89.12 180 GLN A N 1
ATOM 1410 C CA . GLN A 1 180 ? 5.182 -8.105 10.748 1.00 89.12 180 GLN A CA 1
ATOM 1411 C C . GLN A 1 180 ? 5.253 -7.841 12.260 1.00 89.12 180 GLN A C 1
ATOM 1413 O O . GLN A 1 180 ? 4.317 -8.182 12.993 1.00 89.12 180 GLN A O 1
ATOM 1418 N N . ALA A 1 181 ? 6.334 -7.220 12.739 1.00 89.50 181 ALA A N 1
ATOM 1419 C CA . ALA A 1 181 ? 6.473 -6.842 14.139 1.00 89.50 181 ALA A CA 1
ATOM 1420 C C . ALA A 1 181 ? 5.422 -5.795 14.542 1.00 89.50 181 ALA A C 1
ATOM 1422 O O . ALA A 1 181 ? 4.756 -5.961 15.570 1.00 89.50 181 ALA A O 1
ATOM 1423 N N . GLU A 1 182 ? 5.197 -4.770 13.721 1.00 88.44 182 GLU A N 1
ATOM 1424 C CA . GLU A 1 182 ? 4.162 -3.761 13.971 1.00 88.44 182 GLU A CA 1
ATOM 1425 C C . GLU A 1 182 ? 2.747 -4.329 13.907 1.00 88.44 182 GLU A C 1
ATOM 1427 O O . GLU A 1 182 ? 1.919 -4.041 14.776 1.00 88.44 182 GLU A O 1
ATOM 1432 N N . LEU A 1 183 ? 2.479 -5.212 12.947 1.00 89.25 183 LEU A N 1
ATOM 1433 C CA . LEU A 1 183 ? 1.209 -5.923 12.833 1.00 89.25 183 LEU A CA 1
ATOM 1434 C C . LEU A 1 183 ? 0.948 -6.774 14.086 1.00 89.25 183 LEU A C 1
ATOM 1436 O O . LEU A 1 183 ? -0.155 -6.792 14.629 1.00 89.25 183 LEU A O 1
ATOM 1440 N N . SER A 1 184 ? 1.977 -7.434 14.621 1.00 92.12 184 SER A N 1
ATOM 1441 C CA . SER A 1 184 ? 1.842 -8.180 15.877 1.00 92.12 184 SER A CA 1
ATOM 1442 C C . SER A 1 184 ? 1.557 -7.267 17.080 1.00 92.12 184 SER A C 1
ATOM 1444 O O . SER A 1 184 ? 0.749 -7.609 17.944 1.00 92.12 184 SER A O 1
ATOM 1446 N N . LYS A 1 185 ? 2.174 -6.080 17.128 1.00 91.75 185 LYS A N 1
ATOM 1447 C CA . LYS A 1 185 ? 1.974 -5.086 18.191 1.00 91.75 185 LYS A CA 1
ATOM 1448 C C . LYS A 1 185 ? 0.574 -4.477 18.141 1.00 91.75 185 LYS A C 1
ATOM 1450 O O . LYS A 1 185 ? -0.056 -4.317 19.184 1.00 91.75 185 LYS A O 1
ATOM 1455 N N . THR A 1 186 ? 0.086 -4.145 16.950 1.00 89.62 186 THR A N 1
ATOM 1456 C CA . THR A 1 186 ? -1.267 -3.608 16.742 1.00 89.62 186 THR A CA 1
ATOM 1457 C C . THR A 1 186 ? -2.334 -4.649 17.060 1.00 89.62 186 THR A C 1
ATOM 1459 O O . THR A 1 186 ? -3.282 -4.317 17.763 1.00 89.62 186 THR A O 1
ATOM 1462 N N . ARG A 1 187 ? -2.140 -5.920 16.676 1.00 93.25 187 ARG A N 1
ATOM 1463 C CA . ARG A 1 187 ? -3.030 -7.021 17.089 1.00 93.25 187 ARG A CA 1
ATOM 1464 C C . ARG A 1 187 ? -3.140 -7.158 18.605 1.00 93.25 187 ARG A C 1
ATOM 1466 O O . ARG A 1 187 ? -4.251 -7.207 19.111 1.00 93.25 187 ARG A O 1
ATOM 1473 N N . ARG A 1 188 ? -2.021 -7.129 19.339 1.00 93.94 188 ARG A N 1
ATOM 1474 C CA . ARG A 1 188 ? -2.052 -7.178 20.816 1.00 93.94 188 ARG A CA 1
ATOM 1475 C C . ARG A 1 188 ? -2.828 -6.012 21.424 1.00 93.94 188 ARG A C 1
ATOM 1477 O O . ARG A 1 188 ? -3.625 -6.214 22.328 1.00 93.94 188 ARG A O 1
ATOM 1484 N N . ARG A 1 189 ? -2.630 -4.793 20.909 1.00 93.81 189 ARG A N 1
ATOM 1485 C CA . ARG A 1 189 ? -3.403 -3.618 21.351 1.00 93.81 189 ARG A CA 1
ATOM 1486 C C . ARG A 1 189 ? -4.896 -3.781 21.074 1.00 93.81 189 ARG A C 1
ATOM 1488 O O . ARG A 1 189 ? -5.708 -3.355 21.883 1.00 93.81 189 ARG A O 1
ATOM 1495 N N . LEU A 1 190 ? -5.250 -4.374 19.937 1.00 94.25 190 LEU A N 1
ATOM 1496 C CA . LEU A 1 190 ? -6.638 -4.641 19.573 1.00 94.25 190 LEU A CA 1
ATOM 1497 C C . LEU A 1 190 ? -7.261 -5.643 20.556 1.00 94.25 190 LEU A C 1
ATOM 1499 O O . LEU A 1 190 ? -8.308 -5.349 21.121 1.00 94.25 190 LEU A O 1
ATOM 1503 N N . GLU A 1 191 ? -6.568 -6.744 20.852 1.00 94.81 191 GLU A N 1
ATOM 1504 C CA . GLU A 1 191 ? -6.992 -7.730 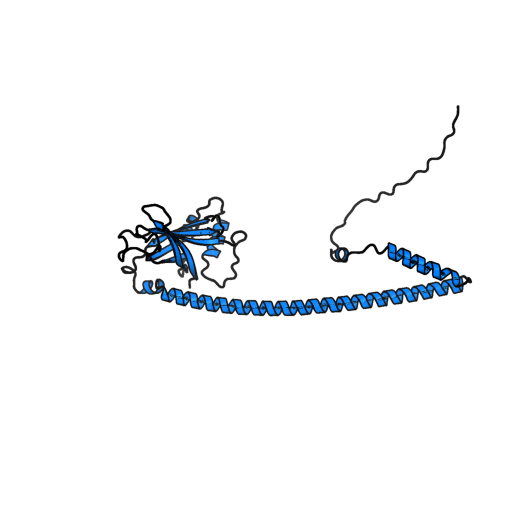21.859 1.00 94.81 191 GLU A CA 1
ATOM 1505 C C . GLU A 1 191 ? -7.167 -7.096 23.254 1.00 94.81 191 GLU A C 1
ATOM 1507 O O . GLU A 1 191 ? -8.139 -7.381 23.955 1.00 94.81 191 GLU A O 1
ATOM 1512 N N . GLU A 1 192 ? -6.265 -6.194 23.660 1.00 95.62 192 GLU A N 1
ATOM 1513 C CA . GLU A 1 192 ? -6.388 -5.433 24.913 1.00 95.62 192 GLU A CA 1
ATOM 1514 C C . GLU A 1 192 ? -7.639 -4.537 24.924 1.00 95.62 192 GLU A C 1
ATOM 1516 O O . GLU A 1 192 ? -8.362 -4.492 25.921 1.00 95.62 192 GLU A O 1
ATOM 1521 N N . ILE A 1 193 ? -7.917 -3.838 23.819 1.00 95.12 193 ILE A N 1
ATOM 1522 C CA . ILE A 1 193 ? -9.095 -2.969 23.683 1.00 95.12 193 ILE A CA 1
ATOM 1523 C C . ILE A 1 193 ? -10.385 -3.794 23.697 1.00 95.12 193 ILE A C 1
ATOM 1525 O O . ILE A 1 193 ? -11.333 -3.420 24.387 1.00 95.12 193 ILE A O 1
ATOM 1529 N N . GLU A 1 194 ? -10.425 -4.922 22.989 1.00 95.81 194 GLU A N 1
ATOM 1530 C CA . GLU A 1 194 ? -11.566 -5.842 22.993 1.00 95.81 194 GLU A CA 1
ATOM 1531 C C . GLU A 1 194 ? -11.834 -6.397 24.395 1.00 95.81 194 GLU A C 1
ATOM 1533 O O . GLU A 1 194 ? -12.979 -6.398 24.850 1.00 95.81 194 GLU A O 1
ATOM 1538 N N . ALA A 1 195 ? -10.790 -6.788 25.133 1.00 95.25 195 ALA A N 1
ATOM 1539 C CA . ALA A 1 195 ? -10.935 -7.242 26.514 1.00 95.25 195 ALA A CA 1
ATOM 1540 C C . ALA A 1 195 ? -11.523 -6.149 27.425 1.00 95.25 195 ALA A C 1
ATOM 1542 O O . ALA A 1 195 ? -12.401 -6.425 28.249 1.00 95.25 195 ALA A O 1
ATOM 1543 N N . VAL A 1 196 ? -11.081 -4.896 27.258 1.00 95.62 196 VAL A N 1
ATOM 1544 C CA . VAL A 1 196 ? -11.641 -3.748 27.986 1.00 95.62 196 VAL A CA 1
ATOM 1545 C C . VAL A 1 196 ? -13.098 -3.503 27.594 1.00 95.62 196 VAL A C 1
ATOM 1547 O O . VAL A 1 196 ? -13.914 -3.247 28.479 1.00 95.62 196 VAL A O 1
ATOM 1550 N N . LEU A 1 197 ? -13.451 -3.602 26.310 1.00 95.69 197 LEU A N 1
ATOM 1551 C CA . LEU A 1 197 ? -14.830 -3.441 25.839 1.00 95.69 197 LEU A CA 1
ATOM 1552 C C . LEU A 1 197 ? -15.762 -4.481 26.458 1.00 95.69 197 LEU A C 1
ATOM 1554 O O . LEU A 1 197 ? -16.765 -4.097 27.053 1.00 95.69 197 LEU A O 1
ATOM 1558 N N . VAL A 1 198 ? -15.387 -5.761 26.431 1.00 96.44 198 VAL A N 1
ATOM 1559 C CA . VAL A 1 198 ? -16.176 -6.840 27.050 1.00 96.44 198 VAL A CA 1
ATOM 1560 C C . VAL A 1 198 ? -16.361 -6.596 28.550 1.00 96.44 198 VAL A C 1
ATOM 1562 O O . VAL A 1 198 ? -17.454 -6.769 29.093 1.00 96.44 198 VAL A O 1
ATOM 1565 N N . GLN A 1 199 ? -15.311 -6.148 29.246 1.00 96.31 199 GLN A N 1
ATOM 1566 C CA . GLN A 1 199 ? -15.425 -5.801 30.660 1.00 96.31 199 GLN A CA 1
ATOM 1567 C C . GLN A 1 199 ? -16.383 -4.621 30.876 1.00 96.31 199 GLN A C 1
ATOM 1569 O O . GLN A 1 199 ? -17.171 -4.637 31.822 1.00 96.31 199 GLN A O 1
ATOM 1574 N N . LYS A 1 200 ? -16.333 -3.601 30.013 1.00 95.50 200 LYS A N 1
ATOM 1575 C CA . LYS A 1 200 ? -17.219 -2.436 30.091 1.00 95.50 200 LYS A CA 1
ATOM 1576 C C . LYS A 1 200 ? -18.672 -2.802 29.816 1.00 95.50 200 LYS A C 1
ATOM 1578 O O . LYS A 1 200 ? -19.528 -2.386 30.592 1.00 95.50 200 LYS A O 1
ATOM 1583 N N . GLU A 1 201 ? -18.945 -3.614 28.803 1.00 96.31 201 GLU A N 1
ATOM 1584 C CA . GLU A 1 201 ? -20.289 -4.125 28.512 1.00 96.31 201 GLU A CA 1
ATOM 1585 C C . GLU A 1 201 ? -20.866 -4.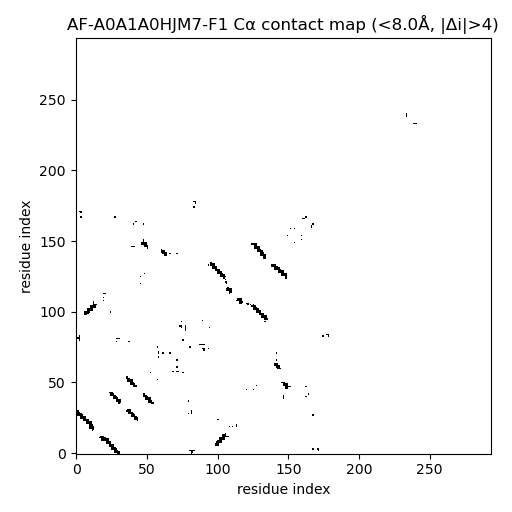867 29.715 1.00 96.31 201 GLU A C 1
ATOM 1587 O O . GLU A 1 201 ? -21.949 -4.525 30.185 1.00 96.31 201 GLU A O 1
ATOM 1592 N N . ARG A 1 202 ? -20.089 -5.769 30.324 1.00 95.56 202 ARG A N 1
ATOM 1593 C CA . ARG A 1 202 ? -20.511 -6.457 31.547 1.00 95.56 202 ARG A CA 1
ATOM 1594 C C . ARG A 1 202 ? -20.817 -5.488 32.692 1.00 95.56 202 ARG A C 1
ATOM 1596 O O . ARG A 1 202 ? -21.821 -5.650 33.377 1.00 95.56 202 ARG A O 1
ATOM 1603 N N . THR A 1 203 ? -19.982 -4.467 32.905 1.00 95.44 203 THR A N 1
ATOM 1604 C CA . THR A 1 203 ? -20.267 -3.463 33.946 1.00 95.44 203 THR A CA 1
ATOM 1605 C C . THR A 1 203 ? -21.528 -2.653 33.647 1.00 95.44 203 THR A C 1
ATOM 1607 O O . THR A 1 203 ? -22.235 -2.281 34.578 1.00 95.44 203 THR A O 1
ATOM 1610 N N . ILE A 1 204 ? -21.834 -2.390 32.373 1.00 94.94 204 ILE A N 1
ATOM 1611 C CA . ILE A 1 204 ? -23.071 -1.713 31.969 1.00 94.94 204 ILE A CA 1
ATOM 1612 C C . ILE A 1 204 ? -24.276 -2.603 32.278 1.00 94.94 204 ILE A C 1
ATOM 1614 O O . ILE A 1 204 ? -25.221 -2.130 32.903 1.00 94.94 204 ILE A O 1
ATOM 1618 N N . GLU A 1 205 ? -24.224 -3.889 31.930 1.00 95.12 205 GLU A N 1
ATOM 1619 C CA . GLU A 1 205 ? -25.292 -4.848 32.239 1.00 95.12 205 GLU A CA 1
ATOM 1620 C C . GLU A 1 205 ? -25.540 -4.982 33.751 1.00 95.12 205 GLU A C 1
ATOM 1622 O O . GLU A 1 205 ? -26.690 -4.973 34.203 1.00 95.12 205 GLU A O 1
ATOM 1627 N N . GLU A 1 206 ? -24.468 -5.063 34.546 1.00 95.62 206 GLU A N 1
ATOM 1628 C CA . GLU A 1 206 ? -24.542 -5.104 36.010 1.00 95.62 206 GLU A CA 1
ATOM 1629 C C . GLU A 1 206 ? -25.187 -3.818 36.561 1.00 95.62 206 GLU A C 1
ATOM 1631 O O . GLU A 1 206 ? -26.154 -3.893 37.325 1.00 95.62 206 GLU A O 1
ATOM 1636 N N . MET A 1 207 ? -24.750 -2.640 36.097 1.00 93.69 207 MET A N 1
ATOM 1637 C CA . MET A 1 207 ? -25.360 -1.361 36.480 1.00 93.69 207 MET A CA 1
ATOM 1638 C C . MET A 1 207 ? -26.838 -1.281 36.088 1.00 93.69 207 MET A C 1
ATOM 1640 O O . MET A 1 207 ? -27.658 -0.829 36.884 1.00 93.69 207 MET A O 1
ATOM 1644 N N . GLU A 1 208 ? -27.218 -1.718 34.886 1.00 94.44 208 GLU A N 1
ATOM 1645 C CA . GLU A 1 208 ? -28.619 -1.725 34.456 1.00 94.44 208 GLU A CA 1
ATOM 1646 C C . GLU A 1 208 ? -29.496 -2.613 35.346 1.00 94.44 208 GLU A C 1
ATOM 1648 O O . GLU A 1 208 ? -30.639 -2.255 35.657 1.00 94.44 208 GLU A O 1
ATOM 1653 N N . SER A 1 209 ? -28.982 -3.775 35.751 1.00 95.00 209 SER A N 1
ATOM 1654 C CA . SER A 1 209 ? -29.665 -4.677 36.681 1.00 95.00 209 SER A CA 1
ATOM 1655 C C . SER A 1 209 ? -29.857 -4.025 38.054 1.00 95.00 209 SER A C 1
ATOM 1657 O O . SER A 1 209 ? -30.959 -4.065 38.620 1.00 95.00 209 SER A O 1
ATOM 1659 N N . ASP A 1 210 ? -28.821 -3.363 38.566 1.00 93.75 210 ASP A N 1
ATOM 1660 C CA . ASP A 1 210 ? -28.877 -2.636 39.834 1.00 93.75 210 ASP A CA 1
ATOM 1661 C C . ASP A 1 210 ? -29.881 -1.481 39.767 1.00 93.75 210 ASP A C 1
ATOM 1663 O O . ASP A 1 210 ? -30.748 -1.361 40.637 1.00 93.75 210 ASP A O 1
ATOM 1667 N N . TYR A 1 211 ? -29.861 -0.686 38.692 1.00 93.75 211 TYR A N 1
ATOM 1668 C CA . TYR A 1 211 ? -30.832 0.387 38.470 1.00 93.75 211 TYR A CA 1
ATOM 1669 C C . TYR A 1 211 ? -32.273 -0.129 38.432 1.00 93.75 211 TYR A C 1
ATOM 1671 O O . TYR A 1 211 ? -33.150 0.461 39.066 1.00 93.75 211 TYR A O 1
ATOM 1679 N N . LYS A 1 212 ? -32.538 -1.249 37.746 1.00 93.38 212 LYS A N 1
ATOM 1680 C CA . LYS A 1 212 ? -33.872 -1.879 37.724 1.00 93.38 212 LYS A CA 1
ATOM 1681 C C . LYS A 1 212 ? -34.314 -2.320 39.120 1.00 93.38 212 LYS A C 1
ATOM 1683 O O . LYS A 1 212 ? -35.490 -2.186 39.460 1.00 93.38 212 LYS A O 1
ATOM 1688 N N . THR A 1 213 ? -33.390 -2.826 39.932 1.00 94.38 213 THR A N 1
ATOM 1689 C CA . THR A 1 213 ? -33.672 -3.243 41.313 1.00 94.38 213 THR A CA 1
ATOM 1690 C C . THR A 1 213 ? -33.979 -2.043 42.205 1.00 94.38 213 THR A C 1
ATOM 1692 O O . THR A 1 213 ? -34.975 -2.056 42.927 1.00 94.38 213 THR A O 1
ATOM 1695 N N . ILE A 1 214 ? -33.182 -0.977 42.100 1.00 91.56 214 ILE A N 1
ATOM 1696 C CA . ILE A 1 214 ? -33.397 0.280 42.825 1.00 91.56 214 ILE A CA 1
ATOM 1697 C C . ILE A 1 214 ? -34.752 0.890 42.456 1.00 91.56 214 ILE A C 1
ATOM 1699 O O . ILE A 1 214 ? -35.505 1.282 43.346 1.00 91.56 214 ILE A O 1
ATOM 1703 N N . LEU A 1 215 ? -35.089 0.944 41.163 1.00 92.25 215 LEU A N 1
ATOM 1704 C CA . LEU A 1 215 ? -36.377 1.464 40.699 1.00 92.25 215 LEU A CA 1
ATOM 1705 C C . LEU A 1 215 ? -37.551 0.680 41.291 1.00 92.25 215 LEU A C 1
ATOM 1707 O O . LEU A 1 215 ? -38.486 1.297 41.795 1.00 92.25 215 LEU A O 1
ATOM 1711 N N . ARG A 1 216 ? -37.478 -0.657 41.312 1.00 92.19 216 ARG A N 1
ATOM 1712 C C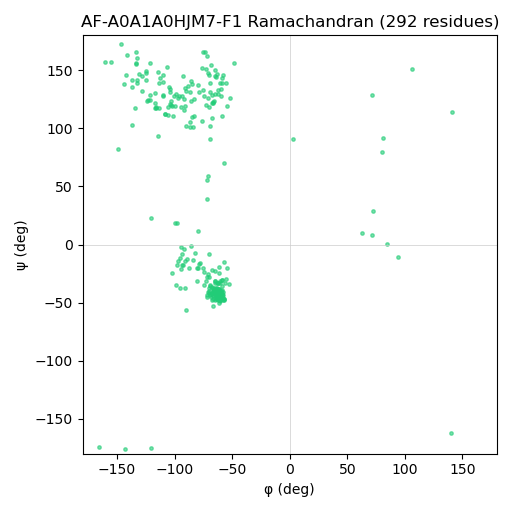A . ARG A 1 216 ? -38.515 -1.492 41.940 1.00 92.19 216 ARG A CA 1
ATOM 1713 C C . ARG A 1 216 ? -38.647 -1.235 43.440 1.00 92.19 216 ARG A C 1
ATOM 1715 O O . ARG A 1 216 ? -39.765 -1.079 43.915 1.00 92.19 216 ARG A O 1
ATOM 1722 N N . ASP A 1 217 ? -37.540 -1.136 44.181 1.00 91.94 217 ASP A N 1
ATOM 1723 C CA . ASP A 1 217 ? -37.596 -0.831 45.622 1.00 91.94 217 ASP A CA 1
ATOM 1724 C C . ASP A 1 217 ? -38.188 0.568 45.875 1.00 91.94 217 ASP A C 1
ATOM 1726 O O . ASP A 1 217 ? -39.000 0.761 46.782 1.00 91.94 217 ASP A O 1
ATOM 1730 N N . MET A 1 218 ? -37.851 1.555 45.036 1.00 90.50 218 MET A N 1
ATOM 1731 C CA . MET A 1 218 ? -38.476 2.878 45.106 1.00 90.50 218 MET A CA 1
ATOM 1732 C C . MET A 1 218 ? -39.982 2.809 44.833 1.00 90.50 218 MET A C 1
ATOM 1734 O O . MET A 1 218 ? -40.757 3.368 45.611 1.00 90.50 218 MET A O 1
ATOM 1738 N N . GLU A 1 219 ? -40.408 2.121 43.771 1.00 91.31 219 GLU A N 1
ATOM 1739 C CA . GLU A 1 219 ? -41.823 1.920 43.442 1.00 91.31 219 GLU A CA 1
ATOM 1740 C C . GLU A 1 219 ? -42.579 1.244 44.592 1.00 91.31 219 GLU A C 1
ATOM 1742 O O . GLU A 1 219 ? -43.631 1.735 45.010 1.00 91.31 219 GLU A O 1
ATOM 1747 N N . ASP A 1 220 ? -42.023 0.178 45.168 1.00 90.81 220 ASP A N 1
ATOM 1748 C CA . ASP A 1 220 ? -42.623 -0.553 46.284 1.00 90.81 220 ASP A CA 1
ATOM 1749 C C . ASP A 1 220 ? -42.779 0.333 47.524 1.00 90.81 220 ASP A C 1
ATOM 1751 O O . ASP A 1 220 ? -43.850 0.363 48.144 1.00 90.81 220 ASP A O 1
ATOM 1755 N N . ARG A 1 221 ? -41.757 1.127 47.868 1.00 90.31 221 ARG A N 1
ATOM 1756 C CA . ARG A 1 221 ? -41.844 2.105 48.965 1.00 90.31 221 ARG A CA 1
ATOM 1757 C C . ARG A 1 221 ? -42.887 3.179 48.682 1.00 90.31 221 ARG A C 1
ATOM 1759 O O . ARG A 1 221 ? -43.665 3.516 49.579 1.00 90.31 221 ARG A O 1
ATOM 1766 N N . PHE A 1 222 ? -42.952 3.691 47.452 1.00 90.12 222 PHE A N 1
ATOM 1767 C CA . PHE A 1 222 ? -43.997 4.632 47.048 1.00 90.12 222 PHE A CA 1
ATOM 1768 C C . PHE A 1 222 ? -45.384 4.018 47.239 1.00 90.12 222 PHE A C 1
ATOM 1770 O O . PHE A 1 222 ? -46.236 4.651 47.866 1.00 90.12 222 PHE A O 1
ATOM 1777 N N . PHE A 1 223 ? -45.606 2.780 46.789 1.00 91.25 223 PHE A N 1
ATOM 1778 C CA . PHE A 1 223 ? -46.876 2.080 46.973 1.00 91.25 223 PHE A CA 1
ATOM 1779 C C . PHE A 1 223 ? -47.216 1.850 48.446 1.00 91.25 223 PHE A C 1
ATOM 1781 O O . PHE A 1 223 ? -48.366 2.066 48.834 1.00 91.25 223 PHE A O 1
ATOM 1788 N N . GLN A 1 224 ? -46.251 1.467 49.285 1.00 88.94 224 GLN A N 1
ATOM 1789 C CA . GLN A 1 224 ? -46.470 1.300 50.726 1.00 88.94 224 GLN A CA 1
ATOM 1790 C C . GLN A 1 224 ? -46.919 2.606 51.389 1.00 88.94 224 GLN A C 1
ATOM 1792 O O . GLN A 1 224 ? -47.911 2.618 52.125 1.00 88.94 224 GLN A O 1
ATOM 1797 N N . VAL A 1 225 ? -46.244 3.721 51.091 1.00 91.12 225 VAL A N 1
ATOM 1798 C CA . VAL A 1 225 ? -46.628 5.047 51.598 1.00 91.12 225 VAL A CA 1
ATOM 1799 C C . VAL A 1 225 ? -48.028 5.426 51.111 1.00 91.12 225 VAL A C 1
ATOM 1801 O O . VAL A 1 225 ? -48.844 5.914 51.896 1.00 91.12 225 VAL A O 1
ATOM 1804 N N . LEU A 1 226 ? -48.339 5.166 49.840 1.00 90.06 226 LEU A N 1
ATOM 1805 C CA . LEU A 1 226 ? -49.644 5.462 49.245 1.00 90.06 226 LEU A CA 1
ATOM 1806 C C . LEU A 1 226 ? -50.768 4.653 49.906 1.00 90.06 226 LEU A C 1
ATOM 1808 O O . LEU A 1 226 ? -51.803 5.216 50.257 1.00 90.06 226 LEU A O 1
ATOM 1812 N N . GLN A 1 227 ? -50.551 3.356 50.144 1.00 84.12 227 GLN A N 1
ATOM 1813 C CA . GLN A 1 227 ? -51.500 2.487 50.846 1.00 84.12 227 GLN A CA 1
ATOM 1814 C C . GLN A 1 227 ? -51.684 2.899 52.309 1.00 84.12 227 GLN A C 1
ATOM 1816 O O . GLN A 1 227 ? -52.812 2.913 52.798 1.00 84.12 227 GLN A O 1
ATOM 1821 N N . SER A 1 228 ? -50.605 3.280 52.999 1.00 87.06 228 SER A N 1
ATOM 1822 C CA . SER A 1 228 ? -50.668 3.788 54.374 1.00 87.06 228 SER A CA 1
ATOM 1823 C C . SER A 1 228 ? -51.512 5.064 54.461 1.00 87.06 228 SER A C 1
ATOM 1825 O O . SER A 1 228 ? -52.445 5.141 55.262 1.00 87.06 228 SER A O 1
ATOM 1827 N N . LYS A 1 229 ? -51.279 6.031 53.561 1.00 86.88 229 LYS A N 1
ATOM 1828 C CA . LYS A 1 229 ? -52.099 7.249 53.469 1.00 86.88 229 LYS A CA 1
ATOM 1829 C C . LYS A 1 229 ? -53.557 6.939 53.130 1.00 86.88 229 LYS A C 1
ATOM 1831 O O . LYS A 1 229 ? -54.448 7.497 53.761 1.00 86.88 229 LYS A O 1
ATOM 1836 N N . LYS A 1 230 ? -53.805 6.025 52.186 1.00 83.81 230 LYS A N 1
ATOM 1837 C CA . LYS A 1 230 ? -55.156 5.592 51.797 1.00 83.81 230 LYS A CA 1
ATOM 1838 C C . LYS A 1 230 ? -55.918 4.978 52.976 1.00 83.81 230 LYS A C 1
ATOM 1840 O O . LYS A 1 230 ? -57.056 5.363 53.218 1.00 83.81 230 LYS A O 1
ATOM 1845 N N . ARG A 1 231 ? -55.280 4.086 53.749 1.00 78.88 231 ARG A N 1
ATOM 1846 C CA . ARG A 1 231 ? -55.859 3.536 54.990 1.00 78.88 231 ARG A CA 1
ATOM 1847 C C . ARG A 1 231 ? -56.140 4.629 56.011 1.00 78.88 231 ARG A C 1
ATOM 1849 O O . ARG A 1 231 ? -57.207 4.626 56.609 1.00 78.88 231 ARG A O 1
ATOM 1856 N N . LYS A 1 232 ? -55.212 5.576 56.188 1.00 82.38 232 LYS A N 1
ATOM 1857 C CA . LYS A 1 232 ? -55.386 6.636 57.183 1.00 82.38 232 LYS A CA 1
ATOM 1858 C C . LYS A 1 232 ? -56.544 7.576 56.854 1.00 82.38 232 LYS A C 1
ATOM 1860 O O . LYS A 1 232 ? -57.257 7.987 57.760 1.00 82.38 232 LYS A O 1
ATOM 1865 N N . ILE A 1 233 ? -56.741 7.889 55.576 1.00 75.75 233 ILE A N 1
ATOM 1866 C CA . ILE A 1 233 ? -57.897 8.659 55.101 1.00 75.75 233 ILE A CA 1
ATOM 1867 C C . ILE A 1 233 ? -59.189 7.880 55.364 1.00 75.75 233 ILE A C 1
ATOM 1869 O O . ILE A 1 233 ? -60.100 8.433 55.963 1.00 75.75 233 ILE A O 1
ATOM 1873 N N . ALA A 1 234 ? -59.231 6.585 55.033 1.00 70.94 234 ALA A N 1
ATOM 1874 C CA . ALA A 1 234 ? -60.398 5.740 55.294 1.00 70.94 234 ALA A CA 1
ATOM 1875 C C . ALA A 1 234 ? -60.759 5.655 56.794 1.00 70.94 234 ALA A C 1
ATOM 1877 O O . ALA A 1 234 ? -61.933 5.716 57.149 1.00 70.94 234 ALA A O 1
ATOM 1878 N N . GLU A 1 235 ? -59.761 5.571 57.684 1.00 75.69 235 GLU A N 1
ATOM 1879 C CA . GLU A 1 235 ? -59.971 5.644 59.140 1.00 75.69 235 GLU A CA 1
ATOM 1880 C C . GLU A 1 235 ? -60.575 6.984 59.588 1.00 75.69 235 GLU A C 1
ATOM 1882 O O . GLU A 1 235 ? -61.393 7.009 60.505 1.00 75.69 235 GLU A O 1
ATOM 1887 N N . LEU A 1 236 ? -60.149 8.095 58.979 1.00 74.88 236 LEU A N 1
ATOM 1888 C CA . LEU A 1 236 ? -60.588 9.448 59.338 1.00 74.88 236 LEU A CA 1
ATOM 1889 C C . LEU A 1 236 ? -61.956 9.811 58.742 1.00 74.88 236 LEU A C 1
ATOM 1891 O O . LEU A 1 236 ? -62.690 10.583 59.354 1.00 74.88 236 LEU A O 1
ATOM 1895 N N . GLU A 1 237 ? -62.293 9.274 57.569 1.00 71.88 237 GLU A N 1
ATOM 1896 C CA . GLU A 1 237 ? -63.558 9.529 56.866 1.00 71.88 237 GLU A CA 1
ATOM 1897 C C . GLU A 1 237 ? -64.711 8.639 57.356 1.00 71.88 237 GLU A C 1
ATOM 1899 O O . GLU A 1 237 ? -65.871 8.952 57.103 1.00 71.88 237 GLU A O 1
ATOM 1904 N N . GLY A 1 238 ? -64.419 7.584 58.127 1.00 55.22 238 GLY A N 1
ATOM 1905 C CA . GLY A 1 238 ? -65.432 6.832 58.869 1.00 55.22 238 GLY A CA 1
ATOM 1906 C C . GLY A 1 238 ? -66.345 5.944 58.019 1.00 55.22 238 GLY A C 1
ATOM 1907 O O . GLY A 1 238 ? -67.475 5.703 58.439 1.00 55.22 238 GLY A O 1
ATOM 1908 N N . ASP A 1 239 ? -65.879 5.439 56.867 1.00 49.84 239 ASP A N 1
ATOM 1909 C CA . ASP A 1 239 ? -66.709 4.619 55.972 1.00 49.84 239 ASP A CA 1
ATOM 1910 C C . ASP A 1 239 ? -66.039 3.329 55.442 1.00 49.84 239 ASP A C 1
ATOM 1912 O O . ASP A 1 239 ? -64.815 3.169 55.442 1.00 49.84 239 ASP A O 1
ATOM 1916 N N . LYS A 1 240 ? -66.885 2.358 55.066 1.00 56.38 240 LYS A N 1
ATOM 1917 C CA . LYS A 1 240 ? -66.579 0.922 54.875 1.00 56.38 240 LYS A CA 1
ATOM 1918 C C . LYS A 1 240 ? -65.489 0.618 53.828 1.00 56.38 240 LYS A C 1
ATOM 1920 O O . LYS A 1 240 ? -65.498 1.108 52.707 1.00 56.38 240 LYS A O 1
ATOM 1925 N N . VAL A 1 241 ? -64.624 -0.340 54.177 1.00 55.34 241 VAL A N 1
ATOM 1926 C CA . VAL A 1 241 ? -63.426 -0.825 53.449 1.00 55.34 241 VAL A CA 1
ATOM 1927 C C . VAL A 1 241 ? -63.687 -1.338 52.012 1.00 55.34 241 VAL A C 1
ATOM 1929 O O . VAL A 1 241 ? -62.743 -1.479 51.231 1.00 55.34 241 VAL A O 1
ATOM 1932 N N . GLU A 1 242 ? -64.938 -1.604 51.629 1.00 53.56 242 GLU A N 1
ATOM 1933 C CA . GLU A 1 242 ? -65.284 -2.331 50.395 1.00 53.56 242 GLU A CA 1
ATOM 1934 C C . GLU A 1 242 ? -65.130 -1.521 49.090 1.00 53.56 242 GLU A C 1
ATOM 1936 O O . GLU A 1 242 ? -64.926 -2.122 48.036 1.00 53.56 242 GLU A O 1
ATOM 1941 N N . ASP A 1 243 ? -65.103 -0.184 49.127 1.00 54.72 243 ASP A N 1
ATOM 1942 C CA . ASP A 1 243 ? -65.116 0.645 47.900 1.00 54.72 243 ASP A CA 1
ATOM 1943 C C . ASP A 1 243 ? -63.721 0.892 47.273 1.00 54.72 243 ASP A C 1
ATOM 1945 O O . ASP A 1 243 ? -63.553 1.531 46.232 1.00 54.72 243 ASP A O 1
ATOM 1949 N N . PHE A 1 244 ? -62.658 0.368 47.889 1.00 53.69 244 PHE A N 1
ATOM 1950 C CA . PHE A 1 244 ? -61.278 0.666 47.490 1.00 53.69 244 PHE A CA 1
ATOM 1951 C C . PHE A 1 244 ? -60.621 -0.361 46.556 1.00 53.69 244 PHE A C 1
ATOM 1953 O O . PHE A 1 244 ? -59.566 -0.049 45.980 1.00 53.69 244 PHE A O 1
ATOM 1960 N N . GLY A 1 245 ? -61.207 -1.556 46.407 1.00 54.53 245 GLY A N 1
ATOM 1961 C CA . GLY A 1 245 ? -60.726 -2.613 45.504 1.00 54.53 245 GLY A CA 1
ATOM 1962 C C . GLY A 1 245 ? -60.931 -2.264 44.026 1.00 54.53 245 GLY A C 1
ATOM 1963 O O . GLY A 1 245 ? -60.008 -2.385 43.218 1.00 54.53 245 GLY A O 1
ATOM 1964 N N . THR A 1 246 ? -62.093 -1.699 43.699 1.00 55.09 246 THR A N 1
ATOM 1965 C CA . THR A 1 246 ? -62.473 -1.176 42.371 1.00 55.09 246 THR A CA 1
ATOM 1966 C C . THR A 1 246 ? -61.595 -0.000 41.925 1.00 55.09 246 THR A C 1
ATOM 1968 O O . THR A 1 246 ? -61.255 0.121 40.743 1.00 55.09 246 THR A O 1
ATOM 1971 N N . LEU A 1 247 ? -61.126 0.831 42.861 1.00 52.44 247 LEU A N 1
ATOM 1972 C CA . LEU A 1 247 ? -60.226 1.953 42.566 1.00 52.44 247 LEU A CA 1
ATOM 1973 C C . LEU A 1 247 ? -58.816 1.496 42.141 1.00 52.44 247 LEU A C 1
ATOM 1975 O O . LEU A 1 247 ? -58.188 2.101 41.278 1.00 52.44 247 LEU A O 1
ATOM 1979 N N . ASN A 1 248 ? -58.310 0.405 42.724 1.00 56.62 248 ASN A N 1
ATOM 1980 C CA . ASN A 1 248 ? -56.994 -0.146 42.377 1.00 56.62 248 ASN A CA 1
ATOM 1981 C C . ASN A 1 248 ? -57.020 -0.873 41.021 1.00 56.62 248 ASN A C 1
ATOM 1983 O O . ASN A 1 248 ? -56.049 -0.832 40.266 1.00 56.62 248 ASN A O 1
ATOM 1987 N N . GLN A 1 249 ? -58.140 -1.524 40.706 1.00 59.09 249 GLN A N 1
ATOM 1988 C CA . GLN A 1 249 ? -58.342 -2.241 39.448 1.00 59.09 249 GLN A CA 1
ATOM 1989 C C . GLN A 1 249 ? -58.505 -1.267 38.273 1.00 59.09 249 GLN A C 1
ATOM 1991 O O . GLN A 1 249 ? -57.804 -1.398 37.272 1.00 59.09 249 GLN A O 1
ATOM 1996 N N . SER A 1 250 ? -59.288 -0.199 38.459 1.00 55.09 250 SER A N 1
ATOM 1997 C CA . SER A 1 250 ? -59.395 0.901 37.489 1.00 55.09 250 SER A CA 1
ATOM 1998 C C . SER A 1 250 ? -58.087 1.687 37.315 1.00 55.09 250 SER A C 1
ATOM 2000 O O . SER A 1 250 ? -57.789 2.145 36.212 1.00 55.09 250 SER A O 1
ATOM 2002 N N . TYR A 1 251 ? -57.255 1.804 38.358 1.00 58.44 251 TYR A N 1
ATOM 2003 C CA . TYR A 1 251 ? -55.915 2.391 38.239 1.00 58.44 251 TYR A CA 1
ATOM 2004 C C . TYR A 1 251 ? -54.956 1.494 37.438 1.00 58.44 251 TYR A C 1
ATOM 2006 O O . TYR A 1 251 ? -54.260 1.990 36.554 1.00 58.44 251 TYR A O 1
ATOM 2014 N N . LYS A 1 252 ? -54.958 0.172 37.674 1.00 58.56 252 LYS A N 1
ATOM 2015 C CA . LYS A 1 252 ? -54.176 -0.799 36.880 1.00 58.56 252 LYS A CA 1
ATOM 2016 C C . LYS A 1 252 ? -54.616 -0.848 35.411 1.00 58.56 252 LYS A C 1
ATOM 2018 O O . LYS A 1 252 ? -53.766 -0.955 34.531 1.00 58.56 252 LYS A O 1
ATOM 2023 N N . GLU A 1 253 ? -55.911 -0.727 35.128 1.00 59.69 253 GLU A N 1
ATOM 2024 C CA . GLU A 1 253 ? -56.446 -0.649 33.758 1.00 59.69 253 GLU A CA 1
ATOM 2025 C C . GLU A 1 253 ? -56.100 0.681 33.062 1.00 59.69 253 GLU A C 1
ATOM 2027 O O . GLU A 1 253 ? -55.745 0.690 31.879 1.00 59.69 253 GLU A O 1
ATOM 2032 N N . ARG A 1 254 ? -56.099 1.804 33.797 1.00 56.22 254 ARG A N 1
ATOM 2033 C CA . ARG A 1 254 ? -55.622 3.108 33.292 1.00 56.22 254 ARG A CA 1
ATOM 2034 C C . ARG A 1 254 ? -54.108 3.147 33.064 1.00 56.22 254 ARG A C 1
ATOM 2036 O O . ARG A 1 254 ? -53.652 3.768 32.115 1.00 56.22 254 ARG A O 1
ATOM 2043 N N . GLN A 1 255 ? -53.318 2.465 33.889 1.00 56.50 255 GLN A N 1
ATOM 2044 C CA . GLN A 1 255 ? -51.868 2.323 33.696 1.00 56.50 255 GLN A CA 1
ATOM 2045 C C . GLN A 1 255 ? -51.536 1.413 32.502 1.00 56.50 255 GLN A C 1
ATOM 2047 O O . GLN A 1 255 ? -50.701 1.778 31.682 1.00 56.50 255 GLN A O 1
ATOM 2052 N N . LYS A 1 256 ? -52.256 0.296 32.311 1.00 57.16 256 LYS A N 1
ATOM 2053 C CA . LYS A 1 256 ? -52.122 -0.552 31.107 1.00 57.16 256 LYS A CA 1
ATOM 2054 C C . LYS A 1 256 ? -52.418 0.190 29.800 1.00 57.16 256 LYS A C 1
ATOM 2056 O O . LYS A 1 256 ? -51.834 -0.149 28.779 1.00 57.16 256 LYS A O 1
ATOM 2061 N N . SER A 1 257 ? -53.304 1.185 29.828 1.00 55.50 257 SER A N 1
ATOM 2062 C CA . SER A 1 257 ? -53.609 2.040 28.669 1.00 55.50 257 SER A CA 1
ATOM 2063 C C . SER A 1 257 ? -52.679 3.257 28.534 1.00 55.50 257 SER A C 1
ATOM 2065 O O . SER A 1 257 ? -52.543 3.782 27.431 1.00 55.50 257 SER A O 1
ATOM 2067 N N . ASN A 1 258 ? -51.998 3.666 29.613 1.00 49.06 258 ASN A N 1
ATOM 2068 C CA . ASN A 1 258 ? -50.996 4.741 29.620 1.00 49.06 258 ASN A CA 1
ATOM 2069 C C . ASN A 1 258 ? -49.550 4.260 29.426 1.00 49.06 258 ASN A C 1
ATOM 2071 O O . ASN A 1 258 ? -48.678 5.087 29.177 1.00 49.06 258 ASN A O 1
ATOM 2075 N N . LEU A 1 259 ? -49.294 2.949 29.443 1.00 48.41 259 LEU A N 1
ATOM 2076 C CA . LEU A 1 259 ? -48.078 2.334 28.903 1.00 48.41 259 LEU A CA 1
ATOM 2077 C C . LEU A 1 259 ? -48.092 2.389 27.362 1.00 48.41 259 LEU A C 1
ATOM 2079 O O . LEU A 1 259 ? -47.949 1.380 26.674 1.00 48.41 259 LEU A O 1
ATOM 2083 N N . LYS A 1 260 ? -48.247 3.588 26.793 1.00 46.38 260 LYS A N 1
ATOM 2084 C CA . LYS A 1 260 ? -47.645 3.881 25.494 1.00 46.38 260 LYS A CA 1
ATOM 2085 C C . LYS A 1 260 ? -46.147 3.938 25.743 1.00 46.38 260 LYS A C 1
ATOM 2087 O O . LYS A 1 260 ? -45.634 4.961 26.172 1.00 46.38 260 LYS A O 1
ATOM 2092 N N . ILE A 1 261 ? -45.537 2.768 25.583 1.00 48.75 261 ILE A N 1
ATOM 2093 C CA . ILE A 1 261 ? -44.144 2.501 25.231 1.00 48.75 261 ILE A CA 1
ATOM 2094 C C . ILE A 1 261 ? -43.339 3.804 25.106 1.00 48.75 261 ILE A C 1
ATOM 2096 O O . ILE A 1 261 ? -43.302 4.420 24.045 1.00 48.75 261 ILE A O 1
ATOM 2100 N N . LEU A 1 262 ? -42.727 4.234 26.209 1.00 45.72 262 LEU A N 1
ATOM 2101 C CA . LEU A 1 262 ? -41.535 5.066 26.128 1.00 45.72 262 LEU A CA 1
ATOM 2102 C C . LEU A 1 262 ? -40.456 4.131 25.587 1.00 45.72 262 LEU A C 1
ATOM 2104 O O . LEU A 1 262 ? -39.988 3.242 26.300 1.00 45.72 262 LEU A O 1
ATOM 2108 N N . HIS A 1 263 ? -40.156 4.255 24.296 1.00 44.59 263 HIS A N 1
ATOM 2109 C CA . HIS A 1 263 ? -39.003 3.587 23.715 1.00 44.59 263 HIS A CA 1
ATOM 2110 C C . HIS A 1 263 ? -37.760 4.150 24.408 1.00 44.59 263 HIS A C 1
ATOM 2112 O O . HIS A 1 263 ? -37.638 5.364 24.563 1.00 44.59 263 HIS A O 1
ATOM 2118 N N . LEU A 1 264 ? -36.843 3.279 24.843 1.00 45.72 264 LEU A N 1
ATOM 2119 C CA . LEU A 1 264 ? -35.575 3.701 25.458 1.00 45.72 264 LEU A CA 1
ATOM 2120 C C . LEU A 1 264 ? -34.781 4.676 24.565 1.00 45.72 264 LEU A C 1
ATOM 2122 O O . LEU A 1 264 ? -33.959 5.435 25.066 1.00 45.72 264 LEU A O 1
ATOM 2126 N N . GLU A 1 265 ? -35.071 4.693 23.265 1.00 48.81 265 GLU A N 1
ATOM 2127 C CA . GLU A 1 265 ? -34.534 5.619 22.268 1.00 48.81 265 GLU A CA 1
ATOM 2128 C C . GLU A 1 265 ? -34.831 7.100 22.594 1.00 48.81 265 GLU A C 1
ATOM 2130 O O . GLU A 1 265 ? -33.990 7.957 22.326 1.00 48.81 265 GLU A O 1
ATOM 2135 N N . ASP A 1 266 ? -35.954 7.411 23.257 1.00 45.19 266 ASP A N 1
ATOM 2136 C CA . ASP A 1 266 ? -36.339 8.790 23.614 1.00 45.19 266 ASP A CA 1
ATOM 2137 C C . ASP A 1 266 ? -35.594 9.339 24.848 1.00 45.19 266 ASP A C 1
ATOM 2139 O O . ASP A 1 266 ? -35.588 10.547 25.078 1.00 45.19 266 ASP A O 1
ATOM 2143 N N . ILE A 1 267 ? -34.966 8.477 25.656 1.00 50.53 267 ILE A N 1
ATOM 2144 C CA . ILE A 1 267 ? -34.196 8.883 26.849 1.00 50.53 267 ILE A CA 1
ATOM 2145 C C . ILE A 1 267 ? -32.704 9.067 26.508 1.00 50.53 267 ILE A C 1
ATOM 2147 O O . ILE A 1 267 ? -31.979 9.730 27.246 1.00 50.53 267 ILE A O 1
ATOM 2151 N N . ILE A 1 268 ? -32.241 8.525 25.375 1.00 44.97 268 ILE A N 1
ATOM 2152 C CA . ILE A 1 268 ? -30.820 8.532 24.983 1.00 44.97 268 ILE A CA 1
ATOM 2153 C C . ILE A 1 268 ? -30.456 9.742 24.100 1.00 44.97 268 ILE A C 1
ATOM 2155 O O . ILE A 1 268 ? -29.285 10.113 24.023 1.00 44.97 268 ILE A O 1
ATOM 2159 N N . VAL A 1 269 ? -31.426 10.432 23.490 1.00 40.28 269 VAL A N 1
ATOM 2160 C CA . VAL A 1 269 ? -31.145 11.692 22.784 1.00 40.28 269 VAL A CA 1
ATOM 2161 C C . VAL A 1 269 ? -31.140 12.835 23.795 1.00 40.28 269 VAL A C 1
ATOM 2163 O O . VAL A 1 269 ? -32.185 13.298 24.246 1.00 40.28 269 VAL A O 1
ATOM 2166 N N . GLY A 1 270 ? -29.927 13.238 24.172 1.00 37.69 270 GLY A N 1
ATOM 2167 C CA . GLY A 1 270 ? -29.641 14.279 25.149 1.00 37.69 270 GLY A CA 1
ATOM 2168 C C . GLY A 1 270 ? -30.420 15.579 24.951 1.00 37.69 270 GLY A C 1
ATOM 2169 O O . GLY A 1 270 ? -30.881 15.919 23.861 1.00 37.69 270 GLY A O 1
ATOM 2170 N N . GLU A 1 271 ? -30.541 16.306 26.059 1.00 41.56 271 GLU A N 1
ATOM 2171 C CA . GLU A 1 271 ? -31.112 17.644 26.184 1.00 41.56 271 GLU A CA 1
ATOM 2172 C C . GLU A 1 271 ? -30.412 18.685 25.291 1.00 41.56 271 GLU A C 1
ATOM 2174 O O . GLU A 1 271 ? -29.779 19.609 25.786 1.00 41.56 271 GLU A O 1
ATOM 2179 N N . GLU A 1 272 ? -30.564 18.623 23.974 1.00 44.19 272 GLU A N 1
ATOM 2180 C CA . GLU A 1 272 ? -30.259 19.756 23.108 1.00 44.19 272 GLU A CA 1
ATOM 2181 C C . GLU A 1 272 ? -31.385 19.960 22.093 1.00 44.19 272 GLU A C 1
ATOM 2183 O O . GLU A 1 272 ? -31.690 19.124 21.250 1.00 44.19 272 GLU A O 1
ATOM 2188 N N . HIS A 1 273 ? -32.004 21.137 22.199 1.00 45.47 273 HIS A N 1
ATOM 2189 C CA . HIS A 1 273 ? -32.983 21.719 21.278 1.00 45.47 273 HIS A CA 1
ATOM 2190 C C . HIS A 1 273 ? -34.442 21.250 21.381 1.00 45.47 273 HIS A C 1
ATOM 2192 O O . HIS A 1 273 ? -34.927 20.446 20.595 1.00 45.47 273 HIS A O 1
ATOM 2198 N N . LYS A 1 274 ? -35.223 21.973 22.198 1.00 39.03 274 LYS A N 1
ATOM 2199 C CA . LYS A 1 274 ? -36.543 22.488 21.777 1.00 39.03 274 LYS A CA 1
ATOM 2200 C C . LYS A 1 274 ? -36.865 23.802 22.489 1.00 39.03 274 LYS A C 1
ATOM 2202 O O . LYS A 1 274 ? -37.551 23.878 23.503 1.00 39.03 274 LYS A O 1
ATOM 2207 N N . LYS A 1 275 ? -36.309 24.869 21.920 1.00 40.72 275 LYS A N 1
ATOM 2208 C CA . LYS A 1 275 ? -36.719 26.255 22.139 1.00 40.72 275 LYS A CA 1
ATOM 2209 C C . LYS A 1 275 ? -37.969 26.533 21.288 1.00 40.72 275 LYS A C 1
ATOM 2211 O O . LYS A 1 275 ? -37.965 26.220 20.107 1.00 40.72 275 LYS A O 1
ATOM 2216 N N . TYR A 1 276 ? -38.935 27.222 21.899 1.00 34.66 276 TYR A N 1
ATOM 2217 C CA . TYR A 1 276 ? -40.007 28.030 21.291 1.00 34.66 276 TYR A CA 1
ATOM 2218 C C . TYR A 1 276 ? -41.166 27.341 20.545 1.00 34.66 276 TYR A C 1
ATOM 2220 O O . TYR A 1 276 ? -40.975 26.647 19.556 1.00 34.66 276 TYR A O 1
ATOM 2228 N N . GLY A 1 277 ? -42.391 27.723 20.935 1.00 37.62 277 GLY A N 1
ATOM 2229 C CA . GLY A 1 277 ? -43.507 27.862 19.995 1.00 37.62 277 GLY A CA 1
ATOM 2230 C C . GLY A 1 277 ? -44.872 27.392 20.498 1.00 37.62 277 GLY A C 1
ATOM 2231 O O . GLY A 1 277 ? -45.106 26.207 20.656 1.00 37.62 277 GLY A O 1
ATOM 2232 N N . GLU A 1 278 ? -45.782 28.355 20.650 1.00 35.84 278 GLU A N 1
ATOM 2233 C CA . GLU A 1 278 ? -47.244 28.204 20.548 1.00 35.84 278 GLU A CA 1
ATOM 2234 C C . GLU A 1 278 ? -48.037 27.642 21.740 1.00 35.84 278 GLU A C 1
ATOM 2236 O O . GLU A 1 278 ? -48.605 26.552 21.744 1.00 35.84 278 GLU A O 1
ATOM 2241 N N . ARG A 1 279 ? -48.272 28.540 22.705 1.00 40.34 279 ARG A N 1
ATOM 2242 C CA . ARG A 1 279 ? -49.579 28.619 23.368 1.00 40.34 279 ARG A CA 1
ATOM 2243 C C . ARG A 1 279 ? -50.612 29.167 22.379 1.00 40.34 279 ARG A C 1
ATOM 2245 O O . ARG A 1 279 ? -50.541 30.337 22.015 1.00 40.34 279 ARG A O 1
ATOM 2252 N N . SER A 1 280 ? -51.642 28.391 22.066 1.00 37.19 280 SER A N 1
ATOM 2253 C CA . SER A 1 280 ? -52.939 28.940 21.659 1.00 37.19 280 SER A CA 1
ATOM 2254 C C . SER A 1 280 ? -54.080 28.172 22.344 1.00 37.19 280 SER A C 1
ATOM 2256 O O . SER A 1 280 ? -54.413 27.057 21.950 1.00 37.19 280 SER A O 1
ATOM 2258 N N . PRO A 1 281 ? -54.717 28.728 23.394 1.00 43.34 281 PRO A N 1
ATOM 2259 C CA . PRO A 1 281 ? -55.951 28.163 23.912 1.00 43.34 281 PRO A CA 1
ATOM 2260 C C . PRO A 1 281 ? -57.129 28.670 23.069 1.00 43.34 281 PRO A C 1
ATOM 2262 O O . PRO A 1 281 ? -57.499 29.845 23.131 1.00 43.34 281 PRO A O 1
ATOM 2265 N N . LYS A 1 282 ? -57.744 27.770 22.290 1.00 39.84 282 LYS A N 1
ATOM 2266 C CA . LYS A 1 282 ? -59.066 27.985 21.683 1.00 39.84 282 LYS A CA 1
ATOM 2267 C C . LYS A 1 282 ? -60.086 28.247 22.799 1.00 39.84 282 LYS A C 1
ATOM 2269 O O . LYS A 1 282 ? -60.406 27.362 23.587 1.00 39.84 282 LYS A O 1
ATOM 2274 N N . ARG A 1 283 ? -60.585 29.483 22.877 1.00 42.81 283 ARG A N 1
ATOM 2275 C CA . ARG A 1 283 ? -61.743 29.866 23.696 1.00 42.81 283 ARG A CA 1
ATOM 2276 C C . ARG A 1 283 ? -63.016 29.631 22.884 1.00 42.81 283 ARG A C 1
ATOM 2278 O O . ARG A 1 283 ? -63.347 30.436 22.017 1.00 42.81 283 ARG A O 1
ATOM 2285 N N . ASP A 1 284 ? -63.747 28.574 23.217 1.00 40.03 284 ASP A N 1
ATOM 2286 C CA . ASP A 1 284 ? -65.127 28.376 22.776 1.00 40.03 284 ASP A CA 1
ATOM 2287 C C . ASP A 1 284 ? -66.044 29.421 23.428 1.00 40.03 284 ASP A C 1
ATOM 2289 O O . ASP A 1 284 ? -66.320 29.400 24.632 1.00 40.03 284 ASP A O 1
ATOM 2293 N N . ARG A 1 285 ? -66.526 30.369 22.620 1.00 42.12 285 ARG A N 1
ATOM 2294 C CA . ARG A 1 285 ? -67.599 31.295 22.998 1.00 42.12 285 ARG A CA 1
ATOM 2295 C C . ARG A 1 285 ? -68.944 30.616 22.740 1.00 42.12 285 ARG A C 1
ATOM 2297 O O . ARG A 1 285 ? -69.352 30.435 21.599 1.00 42.12 285 ARG A O 1
ATOM 2304 N N . LYS A 1 286 ? -69.638 30.280 23.830 1.00 41.88 286 LYS A N 1
ATOM 2305 C CA . LYS A 1 286 ? -71.037 29.832 23.853 1.00 41.88 286 LYS A CA 1
ATOM 2306 C C . LYS A 1 286 ? -71.948 30.851 23.152 1.00 41.88 286 LYS A C 1
ATOM 2308 O O . LYS A 1 286 ? -72.081 31.978 23.622 1.00 41.88 286 LYS A O 1
ATOM 2313 N N . THR A 1 287 ? -72.629 30.429 22.092 1.00 38.44 287 THR A N 1
ATOM 2314 C CA . THR A 1 287 ? -73.788 31.110 21.502 1.00 38.44 287 THR A CA 1
ATOM 2315 C C . THR A 1 287 ? -75.081 30.426 21.948 1.00 38.44 287 THR A C 1
ATOM 2317 O O . THR A 1 287 ? -75.250 29.215 21.830 1.00 38.44 287 THR A O 1
ATOM 2320 N N . ARG A 1 288 ? -76.011 31.219 22.480 1.00 42.22 288 ARG A N 1
ATOM 2321 C CA . ARG A 1 288 ? -77.430 30.901 22.706 1.00 42.22 288 ARG A CA 1
ATOM 2322 C C . ARG A 1 288 ? -78.172 32.242 22.852 1.00 42.22 288 ARG A C 1
ATOM 2324 O O . ARG A 1 288 ? -77.568 33.192 23.336 1.00 42.22 288 ARG A O 1
ATOM 2331 N N . PRO A 1 289 ? -79.485 32.308 22.609 1.00 46.19 289 PRO A N 1
ATOM 2332 C CA . PRO A 1 289 ? -80.189 32.053 21.352 1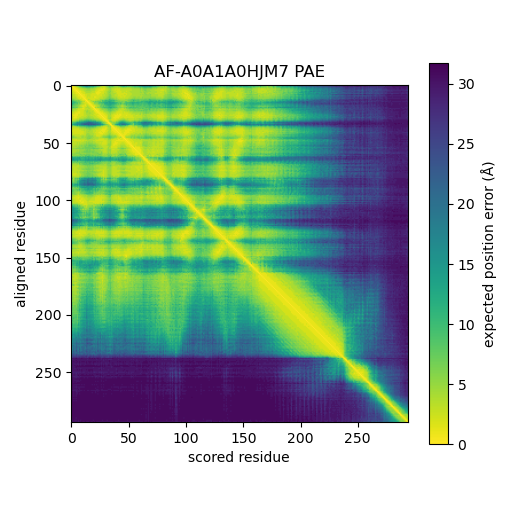.00 46.19 289 PRO A CA 1
ATOM 2333 C C . PRO A 1 289 ? -80.993 33.310 20.935 1.00 46.19 289 PRO A C 1
ATOM 2335 O O . PRO A 1 289 ? -81.385 34.102 21.789 1.00 46.19 289 PRO A O 1
ATOM 2338 N N . MET A 1 290 ? -81.316 33.494 19.650 1.00 41.91 290 MET A N 1
ATOM 2339 C CA . MET A 1 290 ? -82.311 34.501 19.245 1.00 41.91 290 MET A CA 1
ATOM 2340 C C . MET A 1 290 ? -83.523 33.859 18.569 1.00 41.91 290 MET A C 1
ATOM 2342 O O . MET A 1 290 ? -83.409 32.993 17.704 1.00 41.91 290 MET A O 1
ATOM 2346 N N . LYS A 1 291 ? -84.682 34.282 19.075 1.00 40.06 291 LYS A N 1
ATOM 2347 C CA . LYS A 1 291 ? -86.051 33.904 18.729 1.00 40.06 291 LYS A CA 1
ATOM 2348 C C . LYS A 1 291 ? -86.386 34.226 17.262 1.00 40.06 291 LYS A C 1
ATOM 2350 O O . LYS A 1 291 ? -86.086 35.316 16.793 1.00 40.06 291 LYS A O 1
ATOM 2355 N N . ARG A 1 292 ? -87.093 33.301 16.599 1.00 38.31 292 ARG A N 1
ATOM 2356 C CA . ARG A 1 292 ? -88.098 33.572 15.539 1.00 38.31 292 ARG A CA 1
ATOM 2357 C C . ARG A 1 292 ? -89.348 34.151 16.231 1.00 38.31 292 ARG A C 1
ATOM 2359 O O . ARG A 1 292 ? -89.567 33.787 17.384 1.00 38.31 292 ARG A O 1
ATOM 2366 N N . ALA A 1 293 ? -90.232 34.991 15.708 1.00 39.97 293 ALA A N 1
ATOM 2367 C CA . ALA A 1 293 ? -90.699 35.475 14.398 1.00 39.97 293 ALA A CA 1
ATOM 2368 C C . ALA A 1 293 ? -91.535 36.762 14.715 1.00 39.97 293 ALA A C 1
ATOM 2370 O O . ALA A 1 293 ? -91.625 37.087 15.908 1.00 39.97 293 ALA A O 1
ATOM 2371 N N . PRO A 1 294 ? -92.238 37.442 13.788 1.00 51.94 294 PRO A N 1
ATOM 2372 C CA . PRO A 1 294 ? -92.319 37.320 12.328 1.00 51.94 294 PRO A CA 1
ATOM 2373 C C . PRO A 1 294 ? -91.610 38.439 11.554 1.00 51.94 294 PRO A C 1
ATOM 2375 O O . PRO A 1 294 ? -91.386 39.530 12.123 1.00 51.94 294 PRO A O 1
#

Organism: NCBI:txid869754

Radius of gyration: 39.71 Å; Cα contacts (8 Å, |Δi|>4): 317; chains: 1; bounding box: 124×56×93 Å

Foldseek 3Di:
DWDKDKAKEFEAELVPRDTQDIDIKIWIWDADPPANWIWIWIDDPQAIWIDIDHPVNQLVQFDDPPQDSVNSVLQCCVQRVRDPPPPNDQPPPCNQKDKHKYKHANFDADSVPRHTDDPDGDPDRIKMKIFTWGPDPDIDTGGIDTTHGDDLVPDDPVCVCVVDVVNVVVVVVVVVVVVVVVVVVVVVVVVVVVVVVVVVVVVVVVVVVVVVVVVVVVVVVVVVVVVVVVVVVCVVVPDDPPPCVVVVVVVVVVVVVVPPDPDVVVVPPDPDDDDDDDDDDDDDDDDDDDDDDD

Sequence (294 aa):
SGKVVSISLDVVSRETGRRVKTALAQLKISRLDGAAMLHLLAACEEGMFEAQLSPTKLKRAKTKKDLSNEEWEILSLFMFDANLVAETSAPDGFENVIFAGRLTSLEEYDPDTGELIGEELSETPPEFELFVRTGDRLPVEYGAMFLQHVDMDEVAHTDREKMDLLTWILEQSVQNLELQAELSKTRRRLEEIEAVLVQKERTIEEMESDYKTILRDMEDRFFQVLQSKKRKIAELEGDKVEDFGTLNQSYKERQKSNLKILHLEDIIVGEEHKKYGERSPKRDRKTRPMKRAP

Secondary structure (DSSP, 8-state):
-EEEEEEEEEEEETTT--EEEEEEEEEEEEE-TTSS-EEEEEEETTEEEEEEE-HHHHHHTB--SSS-HHHHHHHHHHHT-S-TTS--PPPTT-TTEEEEEEEEE---B-TTT-PBSSSSPPSSPPEEEEEEEE-SSSPPEEEEEEEEEE-TTTS-HHHHHHH-HHHHHHHHHHHHHHHHHHHHHHHHHHHHHHHHHHHHHHHHHHHHHHHHHHHHHHHHHHHHHHHHHHHHHHHHHT--GGGHHHHHHHHHHHHHHH-----THHHHS-S-----------------------

Nearest PDB structures (foldseek):
  2qm4-assembly1_A  TM=4.286E-01  e=1.063E-02  Homo sapiens
  3sr2-assembly5_G  TM=4.351E-01  e=7.990E-02  Homo sapiens
  8xb5-assembly1_A  TM=3.826E-01  e=4.780E+00  Acinetobacter phage SH-Ab 15497